Protein AF-A0A530M6U6-F1 (afdb_monomer_lite)

Secondary structure (DSSP, 8-state):
------------------------PPPPP-------SHHHHHHHHHHHHTEETTEEEE-SSSSEEEEEGGGHHHHHHHHHHHHHHHHHTTPEEP-STT--EEETTEEE-EEEEEEEEEEE----HHHHHHHHHH-PPPPSEEEEEEEEEEEEESS-GGGTS--EEE--SS--GGGGHHHHHHHHHHHHHHHHHHHHHHHHHHHHHHHHHHHHHHHHHHHHHHHHHHHHHHHHHHHHHHHHHHHHHHHHHHHH--TT-TTHHHHHHHHHHHHHHHHHH-GGGG----PPPHHHHHHHGGGS---

Radius of gyration: 41.82 Å; chains: 1; bounding box: 83×62×124 Å

pLDDT: mean 85.53, std 18.24, range [26.91, 97.88]

Structure (mmCIF, N/CA/C/O backbone):
data_AF-A0A530M6U6-F1
#
_entry.id   AF-A0A530M6U6-F1
#
loop_
_atom_site.group_PDB
_atom_site.id
_atom_site.type_symbol
_atom_site.label_atom_id
_atom_site.label_alt_id
_atom_site.label_comp_id
_atom_site.label_asym_id
_atom_site.label_entity_id
_atom_site.label_seq_id
_atom_site.pdbx_PDB_ins_code
_atom_site.Cartn_x
_atom_site.Cartn_y
_atom_site.Cartn_z
_atom_site.occupancy
_atom_site.B_iso_or_equiv
_atom_site.auth_seq_id
_atom_site.auth_comp_id
_atom_site.auth_asym_id
_atom_site.auth_atom_id
_atom_site.pdbx_PDB_model_num
ATOM 1 N N . MET A 1 1 ? -1.272 -45.130 9.934 1.00 38.06 1 MET A N 1
ATOM 2 C CA . MET A 1 1 ? -1.780 -44.962 8.555 1.00 38.06 1 MET A CA 1
ATOM 3 C C . MET A 1 1 ? -2.353 -43.563 8.453 1.00 38.06 1 MET A C 1
ATOM 5 O O . MET A 1 1 ? -3.407 -43.314 9.016 1.00 38.06 1 MET A O 1
ATOM 9 N N . GLN A 1 2 ? -1.616 -42.642 7.841 1.00 28.70 2 GLN A N 1
ATOM 10 C CA . GLN A 1 2 ? -2.026 -41.250 7.677 1.00 28.70 2 GLN A CA 1
ATOM 11 C C . GLN A 1 2 ? -1.594 -40.845 6.265 1.00 28.70 2 GLN A C 1
ATOM 13 O O . GLN A 1 2 ? -0.413 -40.914 5.939 1.00 28.70 2 GLN A O 1
ATOM 18 N N . ILE A 1 3 ? -2.574 -40.549 5.415 1.00 33.81 3 ILE A N 1
ATOM 19 C CA . ILE A 1 3 ? -2.420 -40.070 4.035 1.00 33.81 3 ILE A CA 1
ATOM 20 C C . ILE A 1 3 ? -2.869 -38.605 4.086 1.00 33.81 3 ILE A C 1
ATOM 22 O O . ILE A 1 3 ? -3.947 -38.347 4.612 1.00 33.81 3 ILE A O 1
ATOM 26 N N . GLY A 1 4 ? -1.965 -37.655 3.810 1.00 27.61 4 GLY A N 1
ATOM 27 C CA . GLY A 1 4 ? -1.996 -36.776 2.624 1.00 27.61 4 GLY A CA 1
ATOM 28 C C . GLY A 1 4 ? -3.042 -35.657 2.768 1.00 27.61 4 GLY A C 1
ATOM 29 O O . GLY A 1 4 ? -4.192 -35.937 3.047 1.00 27.61 4 GLY A O 1
ATOM 30 N N . SER A 1 5 ? -2.766 -34.365 2.622 1.00 31.41 5 SER A N 1
ATOM 31 C CA . SER A 1 5 ? -1.840 -33.696 1.710 1.00 31.41 5 SER A CA 1
ATOM 32 C C . SER A 1 5 ? -1.650 -32.242 2.163 1.00 31.41 5 SER A C 1
ATOM 34 O O . SER A 1 5 ? -2.622 -31.494 2.270 1.00 31.41 5 SER A O 1
ATOM 36 N N . HIS A 1 6 ? -0.404 -31.840 2.403 1.00 28.58 6 HIS A N 1
ATOM 37 C CA . HIS A 1 6 ? -0.002 -30.444 2.566 1.00 28.58 6 HIS A CA 1
ATOM 38 C C . HIS A 1 6 ? 0.441 -29.946 1.181 1.00 28.58 6 HIS A C 1
ATOM 40 O O . HIS A 1 6 ? 1.330 -30.545 0.579 1.00 28.58 6 HIS A O 1
ATOM 46 N N . MET A 1 7 ? -0.229 -28.927 0.634 1.00 29.64 7 MET A N 1
ATOM 47 C CA . MET A 1 7 ? 0.184 -28.262 -0.606 1.00 29.64 7 MET A CA 1
ATOM 48 C C . MET A 1 7 ? 1.191 -27.163 -0.251 1.00 29.64 7 MET A C 1
ATOM 50 O O . MET A 1 7 ? 0.815 -26.151 0.336 1.00 29.64 7 MET A O 1
ATOM 54 N N . GLU A 1 8 ? 2.458 -27.374 -0.601 1.00 32.03 8 GLU A N 1
ATOM 55 C CA . GLU A 1 8 ? 3.492 -26.336 -0.603 1.00 32.03 8 GLU A CA 1
ATOM 56 C C . GLU A 1 8 ? 3.489 -25.560 -1.937 1.00 32.03 8 GLU A C 1
ATOM 58 O O . GLU A 1 8 ? 3.132 -26.119 -2.979 1.00 32.03 8 GLU A O 1
ATOM 63 N N . PRO A 1 9 ? 3.865 -24.266 -1.933 1.00 29.98 9 PRO A N 1
ATOM 64 C CA . PRO A 1 9 ? 3.832 -23.416 -3.118 1.00 29.98 9 PRO A CA 1
ATOM 65 C C . PRO A 1 9 ? 4.972 -23.739 -4.096 1.00 29.98 9 PRO A C 1
ATOM 67 O O . PRO A 1 9 ? 6.134 -23.872 -3.715 1.00 29.98 9 PRO A O 1
ATOM 70 N N . VAL A 1 10 ? 4.633 -23.799 -5.386 1.00 30.97 10 VAL A N 1
ATOM 71 C CA . VAL A 1 10 ? 5.570 -24.013 -6.497 1.00 30.97 10 VAL A CA 1
ATOM 72 C C . VAL A 1 10 ? 6.517 -22.814 -6.618 1.00 30.97 10 VAL A C 1
ATOM 74 O O . VAL A 1 10 ? 6.167 -21.762 -7.153 1.00 30.97 10 VAL A O 1
ATOM 77 N N . SER A 1 11 ? 7.733 -22.987 -6.107 1.00 28.42 11 SER A N 1
ATOM 78 C CA . SER A 1 11 ? 8.873 -22.103 -6.332 1.00 28.42 11 SER A CA 1
ATOM 79 C C . SER A 1 11 ? 9.500 -22.455 -7.684 1.00 28.42 11 SER A C 1
ATOM 81 O O . SER A 1 11 ? 10.224 -23.441 -7.802 1.00 28.42 11 SER A O 1
ATOM 83 N N . ASN A 1 12 ? 9.201 -21.676 -8.726 1.00 30.81 12 ASN A N 1
ATOM 84 C CA . ASN A 1 12 ? 9.845 -21.815 -10.035 1.00 30.81 12 ASN A CA 1
ATOM 85 C C . ASN A 1 12 ? 11.257 -21.200 -9.981 1.00 30.81 12 ASN A C 1
ATOM 87 O O . ASN A 1 12 ? 11.491 -20.077 -10.428 1.00 30.81 12 ASN A O 1
ATOM 91 N N . GLN A 1 13 ? 12.198 -21.939 -9.393 1.00 33.81 13 GLN A N 1
ATOM 92 C CA . GLN A 1 13 ? 13.633 -21.754 -9.598 1.00 33.81 13 GLN A CA 1
ATOM 93 C C . GLN A 1 13 ? 14.111 -22.783 -10.625 1.00 33.81 13 GLN A C 1
ATOM 95 O O . GLN A 1 13 ? 14.633 -23.834 -10.267 1.00 33.81 13 GLN A O 1
ATOM 100 N N . GLU A 1 14 ? 13.955 -22.485 -11.914 1.00 31.36 14 GLU A N 1
ATOM 101 C CA . GLU A 1 14 ? 14.766 -23.166 -12.923 1.00 31.36 14 GLU A CA 1
ATOM 102 C C . GLU A 1 14 ? 16.098 -22.428 -13.043 1.00 31.36 14 GLU A C 1
ATOM 104 O O . GLU A 1 14 ? 16.212 -21.349 -13.628 1.00 31.36 14 GLU A O 1
ATOM 109 N N . GLY A 1 15 ? 17.105 -23.017 -12.396 1.00 26.91 15 GLY A N 1
ATOM 110 C CA . GLY A 1 15 ? 18.501 -22.657 -12.555 1.00 26.91 15 GLY A CA 1
ATOM 111 C C . GLY A 1 15 ? 18.940 -22.828 -14.006 1.00 26.91 15 GLY A C 1
ATOM 112 O O . GLY A 1 15 ? 18.644 -23.824 -14.662 1.00 26.91 15 GLY A O 1
ATOM 113 N N . ILE A 1 16 ? 19.670 -21.834 -14.498 1.00 32.25 16 ILE A N 1
ATOM 114 C CA . ILE A 1 16 ? 20.339 -21.865 -15.797 1.00 32.25 16 ILE A CA 1
ATOM 115 C C . ILE A 1 16 ? 21.341 -23.034 -15.782 1.00 32.25 16 ILE A C 1
ATOM 117 O O . ILE A 1 16 ? 22.237 -23.029 -14.934 1.00 32.25 16 ILE A O 1
ATOM 121 N N . PRO A 1 17 ? 21.259 -24.022 -16.693 1.00 28.17 17 PRO A N 1
ATOM 122 C CA . PRO A 1 17 ? 22.277 -25.052 -16.773 1.00 28.17 17 PRO A CA 1
ATOM 123 C C . PRO A 1 17 ? 23.523 -24.481 -17.455 1.00 28.17 17 PRO A C 1
ATOM 125 O O . PRO A 1 17 ? 23.527 -24.153 -18.644 1.00 28.17 17 PRO A O 1
ATOM 128 N N . THR A 1 18 ? 24.606 -24.396 -16.689 1.00 34.94 18 THR A N 1
ATOM 129 C CA . THR A 1 18 ? 25.971 -24.195 -17.175 1.00 34.94 18 THR A CA 1
ATOM 130 C C . THR A 1 18 ? 26.375 -25.426 -17.991 1.00 34.94 18 THR A C 1
ATOM 132 O O . THR A 1 18 ? 26.878 -26.409 -17.455 1.00 34.94 18 THR A O 1
ATOM 135 N N . SER A 1 19 ? 26.134 -25.406 -19.301 1.00 28.98 19 SER A N 1
ATOM 136 C CA . SER A 1 19 ? 26.740 -26.370 -20.221 1.00 28.98 19 SER A CA 1
ATOM 137 C C . SER A 1 19 ? 27.361 -25.639 -21.404 1.00 28.98 19 SER A C 1
ATOM 139 O O . SER A 1 19 ? 26.740 -24.824 -22.087 1.00 28.98 19 SER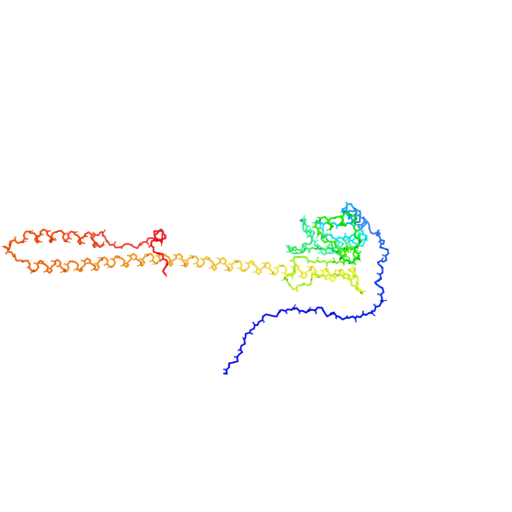 A O 1
ATOM 141 N N . ALA A 1 20 ? 28.654 -25.893 -21.572 1.00 39.28 20 ALA A N 1
ATOM 142 C CA . ALA A 1 20 ? 29.486 -25.351 -22.620 1.00 39.28 20 ALA A CA 1
ATOM 143 C C . ALA A 1 20 ? 29.002 -25.840 -23.991 1.00 39.28 20 ALA A C 1
ATOM 145 O O . ALA A 1 20 ? 29.065 -27.030 -24.290 1.00 39.28 20 ALA A O 1
ATOM 146 N N . VAL A 1 21 ? 28.596 -24.906 -24.851 1.00 31.12 21 VAL A N 1
ATOM 147 C CA . VAL A 1 21 ? 28.557 -25.119 -26.301 1.00 31.12 21 VAL A CA 1
ATOM 148 C C . VAL A 1 21 ? 29.403 -24.031 -26.942 1.00 31.12 21 VAL A C 1
ATOM 150 O O . VAL A 1 21 ? 29.019 -22.869 -27.064 1.00 31.12 21 VAL A O 1
ATOM 153 N N . ASN A 1 22 ? 30.609 -24.452 -27.301 1.00 37.50 22 ASN A N 1
ATOM 154 C CA . ASN A 1 22 ? 31.593 -23.710 -28.060 1.00 37.50 22 ASN A CA 1
ATOM 155 C C . ASN A 1 22 ? 31.148 -23.682 -29.535 1.00 37.50 22 ASN A C 1
ATOM 157 O O . ASN A 1 22 ? 31.582 -24.505 -30.335 1.00 37.50 22 ASN A O 1
ATOM 161 N N . SER A 1 23 ? 30.237 -22.773 -29.892 1.00 32.47 23 SER A N 1
ATOM 162 C CA . SER A 1 23 ? 29.915 -22.444 -31.288 1.00 32.47 23 SER A CA 1
ATOM 163 C C . SER A 1 23 ? 30.313 -20.994 -31.546 1.00 32.47 23 SER A C 1
ATOM 165 O O . SER A 1 23 ? 29.656 -20.053 -31.100 1.00 32.47 23 SER A O 1
ATOM 167 N N . LYS A 1 24 ? 31.443 -20.847 -32.234 1.00 39.28 24 LYS A N 1
ATOM 168 C CA . LYS A 1 24 ? 32.160 -19.607 -32.537 1.00 39.28 24 LYS A CA 1
ATOM 169 C C . LYS A 1 24 ? 31.534 -18.883 -33.740 1.00 39.28 24 LYS A C 1
ATOM 171 O O . LYS A 1 24 ? 32.238 -18.557 -34.689 1.00 39.28 24 LYS A O 1
ATOM 176 N N . GLU A 1 25 ? 30.220 -18.670 -33.730 1.00 36.44 25 GLU A N 1
ATOM 177 C CA . GLU A 1 25 ? 29.587 -17.747 -34.679 1.00 36.44 25 GLU A CA 1
ATOM 178 C C . GLU A 1 25 ? 29.597 -16.338 -34.072 1.00 36.44 25 GLU A C 1
ATOM 180 O O . GLU A 1 25 ? 29.083 -16.150 -32.963 1.00 36.44 25 GLU A O 1
ATOM 185 N N . PRO A 1 26 ? 30.223 -15.351 -34.737 1.00 36.41 26 PRO A N 1
ATOM 186 C CA . PRO A 1 26 ? 30.267 -13.990 -34.232 1.00 36.41 26 PRO A CA 1
ATOM 187 C C . PRO A 1 26 ? 28.851 -13.416 -34.167 1.00 36.41 26 PRO A C 1
ATOM 189 O O . PRO A 1 26 ? 28.055 -13.569 -35.092 1.00 36.41 26 PRO A O 1
ATOM 192 N N . ILE A 1 27 ? 28.554 -12.721 -33.067 1.00 47.12 27 ILE A N 1
ATOM 193 C CA . ILE A 1 27 ? 27.400 -11.824 -32.982 1.00 47.12 27 ILE A CA 1
ATOM 194 C C . ILE A 1 27 ? 27.513 -10.880 -34.188 1.00 47.12 27 ILE A C 1
ATOM 196 O O . ILE A 1 27 ? 28.564 -10.247 -34.326 1.00 47.12 27 ILE A O 1
ATOM 200 N N . PRO A 1 28 ? 26.505 -10.778 -35.074 1.00 45.59 28 PRO A N 1
ATOM 201 C CA . PRO A 1 28 ? 26.589 -9.842 -36.179 1.00 45.59 28 PRO A CA 1
ATOM 202 C C . PRO A 1 28 ? 26.725 -8.443 -35.584 1.00 45.59 28 PRO A C 1
ATOM 204 O O . PRO A 1 28 ? 25.838 -7.990 -34.849 1.00 45.59 28 PRO A O 1
ATOM 207 N N . ALA A 1 29 ? 27.870 -7.807 -35.857 1.00 46.53 29 ALA A N 1
ATOM 208 C CA . ALA A 1 29 ? 28.122 -6.421 -35.507 1.00 46.53 29 ALA A CA 1
ATOM 209 C C . ALA A 1 29 ? 26.929 -5.594 -35.989 1.00 46.53 29 ALA A C 1
ATOM 211 O O . ALA A 1 29 ? 26.458 -5.796 -37.112 1.00 46.53 29 ALA A O 1
ATOM 212 N N . ALA A 1 30 ? 26.401 -4.722 -35.128 1.00 53.56 30 ALA A N 1
ATOM 213 C CA . ALA A 1 30 ? 25.327 -3.825 -35.523 1.00 53.56 30 ALA A CA 1
ATOM 214 C C . ALA A 1 30 ? 25.802 -3.052 -36.761 1.00 53.56 30 ALA A C 1
ATOM 216 O O . ALA A 1 30 ? 26.788 -2.317 -36.694 1.00 53.56 30 ALA A O 1
ATOM 217 N N . ALA A 1 31 ? 25.154 -3.289 -37.904 1.00 53.25 31 ALA A N 1
ATOM 218 C CA . ALA A 1 31 ? 25.432 -2.545 -39.121 1.00 53.25 31 ALA A CA 1
ATOM 219 C C . ALA A 1 31 ? 25.286 -1.042 -38.822 1.00 53.25 31 ALA A C 1
ATOM 221 O O . ALA A 1 31 ? 24.468 -0.683 -37.969 1.00 53.25 31 ALA A O 1
ATOM 222 N N . PRO A 1 32 ? 26.059 -0.158 -39.477 1.00 57.34 32 PRO A N 1
ATOM 223 C CA . PRO A 1 32 ? 25.908 1.278 -39.284 1.00 57.34 32 PRO A CA 1
ATOM 224 C C . PRO A 1 32 ? 24.444 1.676 -39.513 1.00 57.34 32 PRO A C 1
ATOM 226 O O . PRO A 1 32 ? 23.902 1.513 -40.603 1.00 57.34 32 PRO A O 1
ATOM 229 N N . VAL A 1 33 ? 23.793 2.143 -38.445 1.00 70.44 33 VAL A N 1
ATOM 230 C CA . VAL A 1 33 ? 22.380 2.525 -38.466 1.00 70.44 33 VAL A CA 1
ATOM 231 C C . VAL A 1 33 ? 22.287 3.965 -38.953 1.00 70.44 33 VAL A C 1
ATOM 233 O O . VAL A 1 33 ? 22.594 4.902 -38.210 1.00 70.44 33 VAL A O 1
ATOM 236 N N . GLU A 1 34 ? 21.868 4.149 -40.203 1.00 72.69 34 GLU A N 1
ATOM 237 C CA . GLU A 1 34 ? 21.517 5.471 -40.715 1.00 72.69 34 GLU A CA 1
ATOM 238 C C . GLU A 1 34 ? 20.190 5.944 -40.100 1.00 72.69 34 GLU A C 1
ATOM 240 O O . GLU A 1 34 ? 19.218 5.194 -39.982 1.00 72.69 34 GLU A O 1
ATOM 245 N N . VAL A 1 35 ? 20.158 7.205 -39.670 1.00 74.81 35 VAL A N 1
ATOM 246 C CA . VAL A 1 35 ? 18.968 7.861 -39.113 1.00 74.81 35 VAL A CA 1
ATOM 247 C C . VAL A 1 35 ? 18.468 8.848 -40.160 1.00 74.81 35 VAL A C 1
ATOM 249 O O . VAL A 1 35 ? 19.035 9.929 -40.311 1.00 74.81 35 VAL A O 1
ATOM 252 N N . THR A 1 36 ? 17.446 8.454 -40.915 1.00 76.94 36 THR A N 1
ATOM 253 C CA . THR A 1 36 ? 16.925 9.220 -42.062 1.00 76.94 36 THR A CA 1
ATOM 254 C C . THR A 1 36 ? 15.585 9.901 -41.779 1.00 76.94 36 THR A C 1
ATOM 256 O O . THR A 1 36 ? 15.289 10.933 -42.378 1.00 76.94 36 THR A O 1
ATOM 259 N N . ASP A 1 37 ? 14.793 9.379 -40.839 1.00 86.31 37 ASP A N 1
ATOM 260 C CA . ASP A 1 37 ? 13.507 9.958 -40.433 1.00 86.31 37 ASP A CA 1
ATOM 261 C C . ASP A 1 37 ? 13.698 11.297 -39.676 1.00 86.31 37 ASP A C 1
ATOM 263 O O . ASP A 1 37 ? 14.425 11.332 -38.677 1.00 86.31 37 ASP A O 1
ATOM 267 N N . PRO A 1 38 ? 13.040 12.405 -40.087 1.00 87.56 38 PRO A N 1
ATOM 268 C CA . PRO A 1 38 ? 13.098 13.695 -39.391 1.00 87.56 38 PRO A CA 1
ATOM 269 C C . PRO A 1 38 ? 12.795 13.634 -37.884 1.00 87.56 38 PRO A C 1
ATOM 271 O O . PRO A 1 38 ? 13.423 14.357 -37.094 1.00 87.56 38 PRO A O 1
ATOM 274 N N . LEU A 1 39 ? 11.860 12.772 -37.464 1.00 87.38 39 LEU A N 1
ATOM 275 C CA . LEU A 1 39 ? 11.539 12.590 -36.047 1.00 87.38 39 LEU A CA 1
ATOM 276 C C . LEU A 1 39 ? 12.691 11.886 -35.321 1.00 87.38 39 LEU A C 1
ATOM 278 O O . LEU A 1 39 ? 13.142 12.365 -34.275 1.00 87.38 39 LEU A O 1
ATOM 282 N N . ALA A 1 40 ? 13.215 10.804 -35.897 1.00 88.88 40 ALA A N 1
ATOM 283 C CA . ALA A 1 40 ? 14.382 10.104 -35.373 1.00 88.88 40 ALA A CA 1
ATOM 284 C C . ALA A 1 40 ? 15.630 11.006 -35.300 1.00 88.88 40 ALA A C 1
ATOM 286 O O . ALA A 1 40 ? 16.332 10.983 -34.292 1.00 88.88 40 ALA A O 1
ATOM 287 N N . ILE A 1 41 ? 15.872 11.882 -36.284 1.00 90.50 41 ILE A N 1
ATOM 288 C CA . ILE A 1 41 ? 16.973 12.868 -36.255 1.00 90.50 41 ILE A CA 1
ATOM 289 C C . ILE A 1 41 ? 16.832 13.812 -35.054 1.00 90.50 41 ILE A C 1
ATOM 291 O O . ILE A 1 41 ? 17.818 14.123 -34.378 1.00 90.50 41 ILE A O 1
ATOM 295 N N . THR A 1 42 ? 15.613 14.275 -34.778 1.00 91.19 42 THR A N 1
ATOM 296 C CA . THR A 1 42 ? 15.335 15.164 -33.641 1.00 91.19 42 THR A CA 1
ATOM 297 C C . THR A 1 42 ? 15.587 14.445 -32.318 1.00 91.19 42 THR A C 1
ATOM 299 O O . THR A 1 42 ? 16.344 14.940 -31.485 1.00 91.19 42 THR A O 1
ATOM 302 N N . ILE A 1 43 ? 15.059 13.225 -32.170 1.00 90.69 43 ILE A N 1
ATOM 303 C CA . ILE A 1 43 ? 15.282 12.385 -30.985 1.00 90.69 43 ILE A CA 1
ATOM 304 C C . ILE A 1 43 ? 16.773 12.099 -30.792 1.00 90.69 43 ILE A C 1
ATOM 306 O O . ILE A 1 43 ? 17.284 12.200 -29.681 1.00 90.69 43 ILE A O 1
ATOM 310 N N . GLN A 1 44 ? 17.501 11.795 -31.867 1.00 92.75 44 GLN A N 1
ATOM 311 C CA . GLN A 1 44 ? 18.938 11.541 -31.814 1.00 92.75 44 GLN A CA 1
ATOM 312 C C . GLN A 1 44 ? 19.712 12.763 -31.298 1.00 92.75 44 GLN A C 1
ATOM 314 O O . GLN A 1 44 ? 20.642 12.613 -30.504 1.00 92.75 44 GLN A O 1
ATOM 319 N N . LYS A 1 45 ? 19.346 13.976 -31.736 1.00 91.94 45 LYS A N 1
ATOM 320 C CA . LYS A 1 45 ? 19.942 15.226 -31.233 1.00 91.94 45 LYS A CA 1
ATOM 321 C C . LYS A 1 45 ? 19.663 15.418 -29.745 1.00 91.94 45 LYS A C 1
ATOM 323 O O . LYS A 1 45 ? 20.585 15.779 -29.016 1.00 91.94 45 LYS A O 1
ATOM 328 N N . ASP A 1 46 ? 18.442 15.150 -29.299 1.00 90.56 46 ASP A N 1
ATOM 329 C CA . ASP A 1 46 ? 18.069 15.283 -27.889 1.00 90.56 46 ASP A CA 1
ATOM 330 C C . ASP A 1 46 ? 18.795 14.254 -27.012 1.00 90.56 46 ASP A C 1
ATOM 332 O O . ASP A 1 46 ? 19.408 14.634 -26.017 1.00 90.56 46 ASP A O 1
ATOM 336 N N . LEU A 1 47 ? 18.868 12.987 -27.436 1.00 92.00 47 LEU A N 1
ATOM 337 C CA . LEU A 1 47 ? 19.650 11.951 -26.747 1.00 92.00 47 LEU A CA 1
ATOM 338 C C . LEU A 1 47 ? 21.133 12.333 -26.629 1.00 92.00 47 LEU A C 1
ATOM 340 O O . LEU A 1 47 ? 21.725 12.175 -25.565 1.00 92.00 47 LEU A O 1
ATOM 344 N N . ARG A 1 48 ? 21.734 12.890 -27.692 1.00 92.69 48 ARG A N 1
ATOM 345 C CA . ARG A 1 48 ? 23.128 13.371 -27.657 1.00 92.69 48 ARG A CA 1
ATOM 346 C C . ARG A 1 48 ? 23.335 14.520 -26.673 1.00 92.69 48 ARG A C 1
ATOM 348 O O . ARG A 1 48 ? 24.392 14.587 -26.056 1.00 92.69 48 ARG A O 1
ATOM 355 N N . ARG A 1 49 ? 22.359 15.423 -26.526 1.00 91.06 49 ARG A N 1
ATOM 356 C CA . ARG A 1 49 ? 22.422 16.526 -25.548 1.00 91.06 49 ARG A CA 1
ATOM 357 C C . ARG A 1 49 ? 22.345 16.028 -24.106 1.00 91.06 49 ARG A C 1
ATOM 359 O O . ARG A 1 49 ? 22.864 16.690 -23.216 1.00 91.06 49 ARG A O 1
ATOM 366 N N . SER A 1 50 ? 21.715 14.880 -23.887 1.00 89.44 50 SER A N 1
ATOM 367 C CA . SER A 1 50 ? 21.559 14.254 -22.572 1.00 89.44 50 SER A CA 1
ATOM 368 C C . SER A 1 50 ? 22.697 13.303 -22.192 1.00 89.44 50 SER A C 1
ATOM 370 O O . SER A 1 50 ? 22.610 12.645 -21.157 1.00 89.44 50 SER A O 1
ATOM 372 N N . LEU A 1 51 ? 23.753 13.221 -23.008 1.00 91.50 51 LEU A N 1
ATOM 373 C CA . LEU A 1 51 ? 24.917 12.382 -22.748 1.00 91.50 51 LEU A CA 1
ATOM 374 C C . LEU A 1 51 ? 25.725 12.922 -21.557 1.00 91.50 51 LEU A C 1
ATOM 376 O O . LEU A 1 51 ? 26.190 14.061 -21.581 1.00 91.50 51 LEU A O 1
ATOM 380 N N . MET A 1 52 ? 25.944 12.083 -20.549 1.00 87.62 52 MET A N 1
ATOM 381 C CA . MET A 1 52 ? 26.742 12.375 -19.360 1.00 87.62 52 MET A CA 1
ATOM 382 C C . MET A 1 52 ? 27.700 11.213 -19.108 1.00 87.62 52 MET A C 1
ATOM 384 O O . MET A 1 52 ? 27.276 10.067 -19.014 1.00 87.62 52 MET A O 1
ATOM 388 N N . ALA A 1 53 ? 29.003 11.498 -19.028 1.00 85.19 53 ALA A N 1
ATOM 389 C CA . ALA A 1 53 ? 30.047 10.491 -18.792 1.00 85.19 53 ALA A CA 1
ATOM 390 C C . ALA A 1 53 ? 30.015 9.267 -19.743 1.00 85.19 53 ALA A C 1
ATOM 392 O O . ALA A 1 53 ? 30.474 8.191 -19.381 1.00 85.19 53 ALA A O 1
ATOM 393 N N . GLY A 1 54 ? 29.511 9.435 -20.973 1.00 84.12 54 GLY A N 1
ATOM 394 C CA . GLY A 1 54 ? 29.438 8.368 -21.983 1.00 84.12 54 GLY A CA 1
ATOM 395 C C . GLY A 1 54 ? 28.090 7.646 -22.075 1.00 84.12 54 GLY A C 1
ATOM 396 O O . GLY A 1 54 ? 27.877 6.923 -23.048 1.00 84.12 54 GLY A O 1
ATOM 397 N N . ASP A 1 55 ? 27.163 7.935 -21.160 1.00 89.44 55 ASP A N 1
ATOM 398 C CA . ASP A 1 55 ? 25.843 7.308 -21.083 1.00 89.44 55 ASP A CA 1
ATOM 399 C C . ASP A 1 55 ? 24.707 8.334 -21.192 1.00 89.44 55 ASP A C 1
ATOM 401 O O . ASP A 1 55 ? 24.863 9.519 -20.892 1.00 89.44 55 ASP A O 1
ATOM 405 N N . VAL A 1 56 ? 23.538 7.879 -21.636 1.00 90.81 56 VAL A N 1
ATOM 406 C CA . VAL A 1 56 ? 22.298 8.657 -21.665 1.00 90.81 56 VAL A CA 1
ATOM 407 C C . VAL A 1 56 ? 21.353 8.104 -20.610 1.00 90.81 56 VAL A C 1
ATOM 409 O O . VAL A 1 56 ? 20.967 6.940 -20.679 1.00 90.81 56 VAL A O 1
ATOM 412 N N . HIS A 1 57 ? 20.925 8.967 -19.686 1.00 90.12 57 HIS A N 1
ATOM 413 C CA . HIS A 1 57 ? 19.913 8.648 -18.679 1.00 90.12 57 HIS A CA 1
ATOM 414 C C . HIS A 1 57 ? 18.749 9.639 -18.765 1.00 90.12 57 HIS A C 1
ATOM 416 O O . HIS A 1 57 ? 18.814 10.747 -18.231 1.00 90.12 57 HIS A O 1
ATOM 422 N N . LEU A 1 58 ? 17.662 9.238 -19.425 1.00 87.38 58 LEU A N 1
ATOM 423 C CA . LEU A 1 58 ? 16.433 10.023 -19.524 1.00 87.38 58 LEU A CA 1
ATOM 424 C C . LEU A 1 58 ? 15.310 9.364 -18.741 1.00 87.38 58 LEU A C 1
ATOM 426 O O . LEU A 1 58 ? 14.994 8.197 -18.953 1.00 87.38 58 LEU A O 1
ATOM 430 N N . ARG A 1 59 ? 14.676 10.140 -17.859 1.00 78.94 59 ARG A N 1
ATOM 431 C CA . ARG A 1 59 ? 13.567 9.678 -17.015 1.00 78.94 59 ARG A CA 1
ATOM 432 C C . ARG A 1 59 ? 12.239 10.377 -17.325 1.00 78.94 59 ARG A C 1
ATOM 434 O O . ARG A 1 59 ? 11.360 10.411 -16.481 1.00 78.94 59 ARG A O 1
ATOM 441 N N . SER A 1 60 ? 12.051 10.969 -18.497 1.00 72.38 60 SER A N 1
ATOM 442 C CA . SER A 1 60 ? 10.800 11.668 -18.825 1.00 72.38 60 SER A CA 1
ATOM 443 C C . SER A 1 60 ? 10.378 11.442 -20.275 1.00 72.38 60 SER A C 1
ATOM 445 O O . SER A 1 60 ? 11.199 11.109 -21.129 1.00 72.38 60 SER A O 1
ATOM 447 N N . GLY A 1 61 ? 9.083 11.623 -20.549 1.00 80.12 61 GLY A N 1
ATOM 448 C CA . GLY A 1 61 ? 8.493 11.469 -21.880 1.00 80.12 61 GLY A CA 1
ATOM 449 C C . GLY A 1 61 ? 7.928 10.071 -22.141 1.00 80.12 61 GLY A C 1
ATOM 450 O O . GLY A 1 61 ? 7.500 9.384 -21.225 1.00 80.12 61 GLY A O 1
ATOM 451 N N . LEU A 1 62 ? 7.913 9.640 -23.406 1.00 87.06 62 LEU A N 1
ATOM 452 C CA . LEU A 1 62 ? 7.315 8.356 -23.802 1.00 87.06 62 LEU A CA 1
ATOM 453 C C . LEU A 1 62 ? 7.957 7.148 -23.110 1.00 87.06 62 LEU A C 1
ATOM 455 O O . LEU A 1 62 ? 7.270 6.182 -22.797 1.00 87.06 62 LEU A O 1
ATOM 459 N N . ILE A 1 63 ? 9.273 7.173 -22.924 1.00 91.75 63 ILE A N 1
ATOM 460 C CA . ILE A 1 63 ? 10.039 6.008 -22.498 1.00 91.75 63 ILE A CA 1
ATOM 461 C C . ILE A 1 63 ? 11.282 6.450 -21.737 1.00 91.75 63 ILE A C 1
ATOM 463 O O . ILE A 1 63 ? 11.955 7.401 -22.137 1.00 91.75 63 ILE A O 1
ATOM 467 N N . HIS A 1 64 ? 11.583 5.769 -20.635 1.00 93.06 64 HIS A N 1
ATOM 468 C CA . HIS A 1 64 ? 12.853 5.937 -19.933 1.00 93.06 64 HIS A CA 1
ATOM 469 C C . HIS A 1 64 ? 13.986 5.373 -20.772 1.00 93.06 64 HIS A C 1
ATOM 471 O O . HIS A 1 64 ? 13.846 4.288 -21.319 1.00 93.06 64 HIS A O 1
ATOM 477 N N . VAL A 1 65 ? 15.108 6.076 -20.866 1.00 93.88 65 VAL A N 1
ATOM 478 C CA . VAL A 1 65 ? 16.245 5.649 -21.688 1.00 93.88 65 VAL A CA 1
ATOM 479 C C . VAL A 1 65 ? 17.485 5.538 -20.817 1.00 93.88 65 VAL A C 1
ATOM 481 O O . VAL A 1 65 ? 17.833 6.492 -20.124 1.00 93.88 65 VAL A O 1
ATOM 484 N N . ASP A 1 66 ? 18.135 4.380 -20.859 1.00 94.62 66 ASP A N 1
ATOM 485 C CA . ASP A 1 66 ? 19.391 4.083 -20.171 1.00 94.62 66 ASP A CA 1
ATOM 486 C C . ASP A 1 66 ? 20.327 3.306 -21.105 1.00 94.62 66 ASP A C 1
ATOM 488 O O . ASP A 1 66 ? 20.301 2.076 -21.150 1.00 94.62 66 ASP A O 1
ATOM 492 N N . ILE A 1 67 ? 21.100 4.031 -21.912 1.00 95.00 67 ILE A N 1
ATOM 493 C CA . ILE A 1 67 ? 21.913 3.461 -22.998 1.00 95.00 67 ILE A CA 1
ATOM 494 C C . ILE A 1 67 ? 23.293 4.119 -23.068 1.00 95.00 67 ILE A C 1
ATOM 496 O O . ILE A 1 67 ? 23.471 5.249 -22.615 1.00 95.00 67 ILE A O 1
ATOM 500 N N . GLY A 1 68 ? 24.249 3.444 -23.697 1.00 92.81 68 GLY A N 1
ATOM 501 C CA . GLY A 1 68 ? 25.547 4.006 -24.045 1.00 92.81 68 GLY A CA 1
ATOM 502 C C . GLY A 1 68 ? 25.497 4.902 -25.284 1.00 92.81 68 GLY A C 1
ATOM 503 O O . GLY A 1 68 ? 24.572 4.844 -26.103 1.00 92.81 68 GLY A O 1
ATOM 504 N N . ARG A 1 69 ? 26.540 5.723 -25.451 1.00 92.62 69 ARG A N 1
ATOM 505 C CA . ARG A 1 69 ? 26.707 6.646 -26.589 1.00 92.62 69 ARG A CA 1
ATOM 506 C C . ARG A 1 69 ? 26.498 5.989 -27.956 1.00 92.62 69 ARG A C 1
ATOM 508 O O . ARG A 1 69 ? 25.863 6.587 -28.828 1.00 92.62 69 ARG A O 1
ATOM 515 N N . ASP A 1 70 ? 27.033 4.790 -28.148 1.00 91.31 70 ASP A N 1
ATOM 516 C CA . ASP A 1 70 ? 27.059 4.125 -29.457 1.00 91.31 70 ASP A CA 1
ATOM 517 C C . ASP A 1 70 ? 25.681 3.593 -29.874 1.00 91.31 70 ASP A C 1
ATOM 519 O O . ASP A 1 70 ? 25.381 3.482 -31.063 1.00 91.31 70 ASP A O 1
ATOM 523 N N . SER A 1 71 ? 24.790 3.380 -28.905 1.00 93.31 71 SER A N 1
ATOM 524 C CA . SER A 1 71 ? 23.411 2.946 -29.136 1.00 93.31 71 SER A CA 1
ATOM 525 C C . SER A 1 71 ? 22.454 4.081 -29.507 1.00 93.31 71 SER A C 1
ATOM 527 O O . SER A 1 71 ? 21.323 3.815 -29.917 1.00 93.31 71 SER A O 1
ATOM 529 N N . ILE A 1 72 ? 22.875 5.349 -29.404 1.00 93.88 72 ILE A N 1
ATOM 530 C CA . ILE A 1 72 ? 22.015 6.521 -29.648 1.00 93.88 72 ILE A CA 1
ATOM 531 C C . ILE A 1 72 ? 21.308 6.495 -31.018 1.00 93.88 72 ILE A C 1
ATOM 533 O O . ILE A 1 72 ? 20.104 6.756 -31.048 1.00 93.88 72 ILE A O 1
ATOM 537 N N . PRO A 1 73 ? 21.975 6.207 -32.159 1.00 93.38 73 PRO A N 1
ATOM 538 C CA . PRO A 1 73 ? 21.305 6.188 -33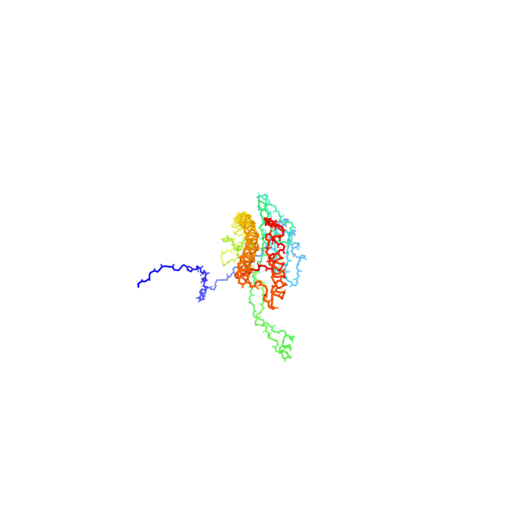.463 1.00 93.38 73 PRO A CA 1
ATOM 539 C C . PRO A 1 73 ? 20.177 5.152 -33.528 1.00 93.38 73 PRO A C 1
ATOM 541 O O . PRO A 1 73 ? 19.072 5.450 -33.978 1.00 93.38 73 PRO A O 1
ATOM 544 N N . ARG A 1 74 ? 20.440 3.952 -33.007 1.00 93.12 74 ARG A N 1
ATOM 545 C CA . ARG A 1 74 ? 19.493 2.838 -33.001 1.00 93.12 74 ARG A CA 1
ATOM 546 C C . ARG A 1 74 ? 18.321 3.090 -32.057 1.00 93.12 74 ARG A C 1
ATOM 548 O O . ARG A 1 74 ? 17.166 2.928 -32.443 1.00 93.12 74 ARG A O 1
ATOM 555 N N . ALA A 1 75 ? 18.609 3.585 -30.855 1.00 93.38 75 ALA A N 1
ATOM 556 C CA . ALA A 1 75 ? 17.592 4.005 -29.900 1.00 93.38 75 ALA A CA 1
ATOM 557 C C . ALA A 1 75 ? 16.686 5.105 -30.471 1.00 93.38 75 ALA A C 1
ATOM 559 O O . ALA A 1 75 ? 15.475 5.053 -30.281 1.00 93.38 75 ALA A O 1
ATOM 560 N N . ALA A 1 76 ? 17.238 6.071 -31.212 1.00 93.62 76 ALA A N 1
ATOM 561 C CA . ALA A 1 76 ? 16.443 7.128 -31.830 1.00 93.62 76 ALA A CA 1
ATOM 562 C C . ALA A 1 76 ? 15.421 6.585 -32.845 1.00 93.62 76 ALA A C 1
ATOM 564 O O . ALA A 1 76 ? 14.251 6.968 -32.781 1.00 93.62 76 ALA A O 1
ATOM 565 N N . ASN A 1 77 ? 15.830 5.653 -33.715 1.00 92.31 77 ASN A N 1
ATOM 566 C CA . ASN A 1 77 ? 14.930 4.991 -34.668 1.00 92.31 77 ASN A CA 1
ATOM 567 C C . ASN A 1 77 ? 13.847 4.157 -33.960 1.00 92.31 77 ASN A C 1
ATOM 569 O O . ASN A 1 77 ? 12.673 4.213 -34.335 1.00 92.31 77 ASN A O 1
ATOM 573 N N . LEU A 1 78 ? 14.217 3.430 -32.899 1.00 92.88 78 LEU A N 1
ATOM 574 C CA . LEU A 1 78 ? 13.270 2.661 -32.085 1.00 92.88 78 LEU A CA 1
ATOM 575 C C . LEU A 1 78 ? 12.229 3.564 -31.416 1.00 92.88 78 LEU A C 1
ATOM 577 O O . LEU A 1 78 ? 11.033 3.297 -31.495 1.00 92.88 78 LEU A O 1
ATOM 581 N N . ILE A 1 79 ? 12.663 4.658 -30.786 1.00 93.06 79 ILE A N 1
ATOM 582 C CA . ILE A 1 79 ? 11.763 5.600 -30.109 1.00 93.06 79 ILE A CA 1
ATOM 583 C C . ILE A 1 79 ? 10.855 6.308 -31.123 1.00 93.06 79 ILE A C 1
ATOM 585 O O . ILE A 1 79 ? 9.681 6.518 -30.825 1.00 93.06 79 ILE A O 1
ATOM 589 N N . ALA A 1 80 ? 11.359 6.661 -32.310 1.00 92.38 80 ALA A N 1
ATOM 590 C CA . ALA A 1 80 ? 10.541 7.238 -33.379 1.00 92.38 80 ALA A CA 1
ATOM 591 C C . ALA A 1 80 ? 9.446 6.262 -33.839 1.00 92.38 80 ALA A C 1
ATOM 593 O O . ALA A 1 80 ? 8.272 6.630 -33.880 1.00 92.38 80 ALA A O 1
ATOM 594 N N . SER A 1 81 ? 9.816 4.999 -34.069 1.00 91.69 81 SER A N 1
ATOM 595 C CA . SER A 1 81 ? 8.880 3.930 -34.445 1.00 91.69 81 SER A CA 1
ATOM 596 C C . SER A 1 81 ? 7.825 3.693 -33.362 1.00 91.69 81 SER A C 1
ATOM 598 O O . SER A 1 81 ? 6.637 3.583 -33.658 1.00 91.69 81 SER A O 1
ATOM 600 N N . LEU A 1 82 ? 8.233 3.690 -32.087 1.00 92.12 82 LEU A N 1
ATOM 601 C CA . LEU A 1 82 ? 7.310 3.587 -30.957 1.00 92.12 82 LEU A CA 1
ATOM 602 C C . LEU A 1 82 ? 6.365 4.789 -30.880 1.00 92.12 82 LEU A C 1
ATOM 604 O O . LEU A 1 82 ? 5.170 4.595 -30.694 1.00 92.12 82 LEU A O 1
ATOM 608 N N . LYS A 1 83 ? 6.858 6.021 -31.059 1.00 91.25 83 LYS A N 1
ATOM 609 C CA . LYS A 1 83 ? 6.006 7.223 -31.076 1.00 91.25 83 LYS A CA 1
ATOM 610 C C . LYS A 1 83 ? 4.940 7.150 -32.167 1.00 91.25 83 LYS A C 1
ATOM 612 O O . LYS A 1 83 ? 3.787 7.466 -31.886 1.00 91.25 83 LYS A O 1
ATOM 617 N N . ALA A 1 84 ? 5.312 6.721 -33.373 1.00 90.88 84 ALA A N 1
ATOM 618 C CA . ALA A 1 84 ? 4.366 6.540 -34.472 1.00 90.88 84 ALA A CA 1
ATOM 619 C C . ALA A 1 84 ? 3.308 5.479 -34.125 1.00 90.88 84 ALA A C 1
ATOM 621 O O . ALA A 1 84 ? 2.113 5.756 -34.178 1.00 90.88 84 ALA A O 1
ATOM 622 N N . ALA A 1 85 ? 3.741 4.309 -33.650 1.00 91.56 85 ALA A N 1
ATOM 623 C CA . ALA A 1 85 ? 2.845 3.213 -33.289 1.00 91.56 85 ALA A CA 1
ATOM 624 C C . ALA A 1 85 ? 1.886 3.548 -32.129 1.00 91.56 85 ALA A C 1
ATOM 626 O O . ALA A 1 85 ? 0.750 3.070 -32.103 1.00 91.56 85 ALA A O 1
ATOM 627 N N . VAL A 1 86 ? 2.336 4.357 -31.166 1.00 90.81 86 VAL A N 1
ATOM 628 C CA . VAL A 1 86 ? 1.527 4.875 -30.049 1.00 90.81 86 VAL A CA 1
ATOM 629 C C . VAL A 1 86 ? 0.480 5.867 -30.560 1.00 90.81 86 VAL A C 1
ATOM 631 O O . VAL A 1 86 ? -0.682 5.782 -30.163 1.00 90.81 86 VAL A O 1
ATOM 634 N N . ALA A 1 87 ? 0.866 6.764 -31.474 1.00 89.12 87 ALA A N 1
ATOM 635 C CA . ALA A 1 87 ? -0.048 7.731 -32.079 1.00 89.12 87 ALA A CA 1
ATOM 636 C C . ALA A 1 87 ? -1.144 7.047 -32.916 1.00 89.12 87 ALA A C 1
ATOM 638 O O . ALA A 1 87 ? -2.311 7.410 -32.795 1.00 89.12 87 ALA A O 1
ATOM 639 N N . GLU A 1 88 ? -0.796 6.017 -33.695 1.00 92.19 88 GLU A N 1
ATOM 640 C CA . GLU A 1 88 ? -1.752 5.217 -34.481 1.00 92.19 88 GLU A CA 1
ATOM 641 C C . GLU A 1 88 ? -2.803 4.503 -33.620 1.00 92.19 88 GLU A C 1
ATOM 643 O O . GLU A 1 88 ? -3.921 4.265 -34.071 1.00 92.19 88 GLU A O 1
ATOM 648 N N . ARG A 1 89 ? -2.458 4.167 -32.372 1.00 91.06 89 ARG A N 1
ATOM 649 C CA . ARG A 1 89 ? -3.350 3.492 -31.415 1.00 91.06 89 ARG A CA 1
ATOM 650 C C . ARG A 1 89 ? -4.120 4.460 -30.518 1.00 91.06 89 ARG A C 1
ATOM 652 O O . ARG A 1 89 ? -4.831 4.014 -29.622 1.00 91.06 89 ARG A O 1
ATOM 659 N N . PHE A 1 90 ? -3.980 5.770 -30.743 1.00 88.00 90 PHE A N 1
ATOM 660 C CA . PHE A 1 90 ? -4.585 6.831 -29.930 1.00 88.00 90 PHE A CA 1
ATOM 661 C C . PHE A 1 90 ? -4.240 6.740 -28.433 1.00 88.00 90 PHE A C 1
ATOM 663 O O . PHE A 1 90 ? -4.997 7.201 -27.577 1.00 88.00 90 PHE A O 1
ATOM 670 N N . TRP A 1 91 ? -3.088 6.159 -28.099 1.00 91.69 91 TRP A N 1
ATOM 671 C CA . TRP A 1 91 ? -2.602 6.122 -26.724 1.00 91.69 91 TRP A CA 1
ATOM 672 C C . TRP A 1 91 ? -1.987 7.465 -26.349 1.00 91.69 91 TRP A C 1
ATOM 674 O O . TRP A 1 91 ? -1.278 8.094 -27.138 1.00 91.69 91 TRP A O 1
ATOM 684 N N . SER A 1 92 ? -2.229 7.901 -25.116 1.00 86.75 92 SER A N 1
ATOM 685 C CA . SER A 1 92 ? -1.637 9.144 -24.619 1.00 86.75 92 SER A CA 1
ATOM 686 C C . SER A 1 92 ? -0.273 8.881 -23.988 1.00 86.75 92 SER A C 1
ATOM 688 O O . SER A 1 92 ? -0.043 7.845 -23.365 1.00 86.75 92 SER A O 1
ATOM 690 N N . VAL A 1 93 ? 0.652 9.826 -24.150 1.00 84.75 93 VAL A N 1
ATOM 691 C CA . VAL A 1 93 ? 1.953 9.787 -23.475 1.00 84.75 93 VAL A CA 1
ATOM 692 C C . VAL A 1 93 ? 1.777 10.276 -22.043 1.00 84.75 93 VAL A C 1
ATOM 694 O O . VAL A 1 93 ? 1.219 11.351 -21.819 1.00 84.75 93 VAL A O 1
ATOM 697 N N . ALA A 1 94 ? 2.269 9.507 -21.073 1.00 76.88 94 ALA A N 1
ATOM 698 C CA . ALA A 1 94 ? 2.249 9.921 -19.678 1.00 76.88 94 ALA A CA 1
ATOM 699 C C . ALA A 1 94 ? 3.156 11.150 -19.483 1.00 76.88 94 ALA A C 1
ATOM 701 O O . ALA A 1 94 ? 4.320 11.149 -19.878 1.00 76.88 94 ALA A O 1
ATOM 702 N N . ILE A 1 95 ? 2.624 12.207 -18.864 1.00 65.50 95 ILE A N 1
ATOM 703 C CA . ILE A 1 95 ? 3.324 13.497 -18.685 1.00 65.50 95 ILE A CA 1
ATOM 704 C C . ILE A 1 95 ? 4.225 13.488 -17.426 1.00 65.50 95 ILE A C 1
ATOM 706 O O . ILE A 1 95 ? 4.914 14.460 -17.129 1.00 65.50 95 ILE A O 1
ATOM 710 N N . ASP A 1 96 ? 4.264 12.387 -16.672 1.00 71.12 96 ASP A N 1
ATOM 711 C CA . ASP A 1 96 ? 5.013 12.310 -15.417 1.00 71.12 96 ASP A CA 1
ATOM 712 C C . ASP A 1 96 ? 6.501 11.918 -15.573 1.00 71.12 96 ASP A C 1
ATOM 714 O O . ASP A 1 96 ? 6.986 11.512 -16.631 1.00 71.12 96 ASP A O 1
ATOM 718 N N . ALA A 1 97 ? 7.246 12.027 -14.467 1.00 65.88 97 ALA A N 1
ATOM 719 C CA . ALA A 1 97 ? 8.682 11.737 -14.379 1.00 65.88 97 ALA A CA 1
ATOM 720 C C . ALA A 1 97 ? 9.041 10.239 -14.446 1.00 65.88 97 ALA A C 1
ATOM 722 O O . ALA A 1 97 ? 10.175 9.857 -14.161 1.00 65.88 97 ALA A O 1
ATOM 723 N N . LYS A 1 98 ? 8.086 9.359 -14.747 1.00 68.00 98 LYS A N 1
ATOM 724 C CA . LYS A 1 98 ? 8.329 7.920 -14.907 1.00 68.00 98 LYS A CA 1
ATOM 725 C C . LYS A 1 98 ? 8.105 7.434 -16.338 1.00 68.00 98 LYS A C 1
ATOM 727 O O . LYS A 1 98 ? 8.416 6.288 -16.640 1.00 68.00 98 LYS A O 1
ATOM 732 N N . GLY A 1 99 ? 7.649 8.334 -17.206 1.00 81.06 99 GLY A N 1
ATOM 733 C CA . GLY A 1 99 ? 7.386 8.064 -18.606 1.00 81.06 99 GLY A CA 1
ATOM 734 C C . GLY A 1 99 ? 6.411 6.911 -18.839 1.00 81.06 99 GLY A C 1
ATOM 735 O O . GLY A 1 99 ? 5.883 6.300 -17.907 1.00 81.06 99 GLY A O 1
ATOM 736 N N . GLY A 1 100 ? 6.142 6.632 -20.107 1.00 90.69 100 GLY A N 1
ATOM 737 C CA . GLY A 1 100 ? 5.245 5.563 -20.524 1.00 90.69 100 GLY A CA 1
ATOM 738 C C . GLY A 1 100 ? 4.014 6.053 -21.271 1.00 90.69 100 GLY A C 1
ATOM 739 O O . GLY A 1 100 ? 3.937 7.197 -21.729 1.00 90.69 100 GLY A O 1
ATOM 740 N N . VAL A 1 101 ? 3.040 5.159 -21.393 1.00 92.81 101 VAL A N 1
ATOM 741 C CA . VAL A 1 101 ? 1.785 5.392 -22.118 1.00 92.81 101 VAL A CA 1
ATOM 742 C C . VAL A 1 101 ? 0.591 5.122 -21.219 1.00 92.81 101 VAL A C 1
ATOM 744 O O . VAL A 1 101 ? 0.672 4.287 -20.321 1.00 92.81 101 VAL A O 1
ATOM 747 N N . ALA A 1 102 ? -0.516 5.820 -21.454 1.00 92.19 102 ALA A N 1
ATOM 748 C CA . ALA A 1 102 ? -1.777 5.555 -20.781 1.00 92.19 102 ALA A CA 1
ATOM 749 C C . ALA A 1 102 ? -2.804 4.964 -21.755 1.00 92.19 102 ALA A C 1
ATOM 751 O O . ALA A 1 102 ? -3.065 5.536 -22.820 1.00 92.19 102 ALA A O 1
ATOM 752 N N . ILE A 1 103 ? -3.389 3.835 -21.350 1.00 92.62 103 ILE A N 1
ATOM 753 C CA . ILE A 1 103 ? -4.420 3.074 -22.066 1.00 92.62 103 ILE A CA 1
ATOM 754 C C . ILE A 1 103 ? -5.595 2.902 -21.102 1.00 92.62 103 ILE A C 1
ATOM 756 O O . ILE A 1 103 ? -5.411 2.379 -20.009 1.00 92.62 103 ILE A O 1
ATOM 760 N N . ASP A 1 104 ? -6.793 3.368 -21.466 1.00 88.12 104 ASP A N 1
ATOM 761 C CA . ASP A 1 104 ? -7.995 3.308 -20.611 1.00 88.12 104 ASP A CA 1
ATOM 762 C C . ASP A 1 104 ? -7.813 3.887 -19.190 1.00 88.12 104 ASP A C 1
ATOM 764 O O . ASP A 1 104 ? -8.434 3.436 -18.226 1.00 88.12 104 ASP A O 1
ATOM 768 N N . GLY A 1 105 ? -6.944 4.890 -19.042 1.00 88.44 105 GLY A N 1
ATOM 769 C CA . GLY A 1 105 ? -6.596 5.475 -17.742 1.00 88.44 105 GLY A CA 1
ATOM 770 C C . GLY A 1 105 ? -5.572 4.670 -16.933 1.00 88.44 105 GLY A C 1
ATOM 771 O O . GLY A 1 105 ? -5.148 5.134 -15.877 1.00 88.44 105 GLY A O 1
ATOM 772 N N . GLU A 1 106 ? -5.119 3.520 -17.435 1.00 93.38 106 GLU A N 1
ATOM 773 C CA . GLU A 1 106 ? -4.026 2.748 -16.850 1.00 93.38 106 GLU A CA 1
ATOM 774 C C . GLU A 1 106 ? -2.694 3.152 -17.461 1.00 93.38 106 GLU A C 1
ATOM 776 O O . GLU A 1 106 ? -2.504 3.138 -18.679 1.00 93.38 106 GLU A O 1
ATOM 781 N N . LYS A 1 107 ? -1.740 3.485 -16.599 1.00 93.38 107 LYS A N 1
ATOM 782 C CA . LYS A 1 107 ? -0.399 3.867 -17.017 1.00 93.38 107 LYS A CA 1
ATOM 783 C C . LYS A 1 107 ? 0.501 2.639 -17.124 1.00 93.38 107 LYS A C 1
ATOM 785 O O . LYS A 1 107 ? 0.696 1.937 -16.137 1.00 93.38 107 LYS A O 1
ATOM 790 N N . VAL A 1 108 ? 1.143 2.452 -18.271 1.00 94.88 108 VAL A N 1
ATOM 791 C CA . VAL A 1 108 ? 2.179 1.439 -18.500 1.00 94.88 108 VAL A CA 1
ATOM 792 C C . VAL A 1 108 ? 3.532 2.133 -18.613 1.00 94.88 108 VAL A C 1
ATOM 794 O O . VAL A 1 108 ? 3.765 2.910 -19.538 1.00 94.88 108 VAL A O 1
ATOM 797 N N . GLU A 1 109 ? 4.421 1.871 -17.657 1.00 95.19 109 GLU A N 1
ATOM 798 C CA . GLU A 1 109 ? 5.756 2.474 -17.608 1.00 95.19 109 GLU A CA 1
ATOM 799 C C . GLU A 1 109 ? 6.709 1.716 -18.532 1.00 95.19 109 GLU A C 1
ATOM 801 O O . GLU A 1 109 ? 6.855 0.499 -18.410 1.00 95.19 109 GLU A O 1
ATOM 806 N N . LEU A 1 110 ? 7.344 2.438 -19.459 1.00 95.00 110 LEU A N 1
ATOM 807 C CA . LEU A 1 110 ? 8.216 1.867 -20.483 1.00 95.00 110 LEU A CA 1
ATOM 808 C C . LEU A 1 110 ? 9.666 2.279 -20.241 1.00 95.00 110 LEU A C 1
ATOM 810 O O . LEU A 1 110 ? 9.950 3.441 -19.938 1.00 95.00 110 LEU A O 1
ATOM 814 N N . GLN A 1 111 ? 10.589 1.357 -20.488 1.00 95.19 111 GLN A N 1
ATOM 815 C CA . GLN A 1 111 ? 12.024 1.601 -20.427 1.00 95.19 111 GLN A CA 1
ATOM 816 C C . GLN A 1 111 ? 12.738 0.974 -21.626 1.00 95.19 111 GLN A C 1
ATOM 818 O O . GLN A 1 111 ? 12.454 -0.156 -22.007 1.00 95.19 111 GLN A O 1
ATOM 823 N N . LEU A 1 112 ? 13.686 1.712 -22.195 1.00 95.62 112 LEU A N 1
ATOM 824 C CA . LEU A 1 112 ? 14.693 1.267 -23.142 1.00 95.62 112 LEU A CA 1
ATOM 825 C C . LEU A 1 112 ? 16.042 1.277 -22.424 1.00 95.62 112 LEU A C 1
ATOM 827 O O . LEU A 1 112 ? 16.545 2.333 -22.048 1.00 95.62 112 LEU A O 1
ATOM 831 N N . SER A 1 113 ? 16.623 0.103 -22.232 1.00 95.44 113 SER A N 1
ATOM 832 C CA . SER A 1 113 ? 17.896 -0.075 -21.537 1.00 95.44 113 SER A CA 1
ATOM 833 C C . SER A 1 113 ? 18.906 -0.805 -22.408 1.00 95.44 113 SER A C 1
ATOM 835 O O . SER A 1 113 ? 18.525 -1.663 -23.203 1.00 95.44 113 SER A O 1
ATOM 837 N N . GLU A 1 114 ? 20.186 -0.540 -22.196 1.00 94.00 114 GLU A N 1
ATOM 838 C CA . GLU A 1 114 ? 21.289 -1.299 -22.774 1.00 94.00 114 GLU A CA 1
ATOM 839 C C . GLU A 1 114 ? 21.989 -2.149 -21.713 1.00 94.00 114 GLU A C 1
ATOM 841 O O . GLU A 1 114 ? 22.323 -1.660 -20.630 1.00 94.00 114 GLU A O 1
ATOM 846 N N . GLY A 1 115 ? 22.229 -3.423 -22.032 1.00 88.38 115 GLY A N 1
ATOM 847 C CA . GLY A 1 115 ? 22.967 -4.333 -21.158 1.00 88.38 115 GLY A CA 1
ATOM 848 C C . GLY A 1 115 ? 24.454 -3.986 -21.046 1.00 88.38 115 GLY A C 1
ATOM 849 O O . GLY A 1 115 ? 25.014 -3.277 -21.886 1.00 88.38 115 GLY A O 1
ATOM 850 N N . TYR A 1 116 ? 25.116 -4.562 -20.044 1.00 85.56 116 TYR A N 1
ATOM 851 C CA . TYR A 1 116 ? 26.562 -4.451 -19.856 1.00 85.56 116 TYR A CA 1
ATOM 852 C C . TYR A 1 116 ? 27.274 -5.744 -20.260 1.00 85.56 116 TYR A C 1
ATOM 854 O O . TYR A 1 116 ? 26.787 -6.845 -20.003 1.00 85.56 116 TYR A O 1
ATOM 862 N N . ALA A 1 117 ? 28.447 -5.595 -20.860 1.00 85.25 117 ALA A N 1
ATOM 863 C CA . ALA A 1 117 ? 29.444 -6.630 -21.052 1.00 85.25 117 ALA A CA 1
ATOM 864 C C . ALA A 1 117 ? 30.604 -6.396 -20.074 1.00 85.25 117 ALA A C 1
ATOM 866 O O . ALA A 1 117 ? 30.943 -5.255 -19.760 1.00 85.25 117 ALA A O 1
ATOM 867 N N . LEU A 1 118 ? 31.209 -7.482 -19.597 1.00 85.50 118 LEU A N 1
ATOM 868 C CA . LEU A 1 118 ? 32.409 -7.417 -18.769 1.00 85.50 118 LEU A CA 1
ATOM 869 C C . LEU A 1 118 ? 33.646 -7.402 -19.667 1.00 85.50 118 LEU A C 1
ATOM 871 O O . LEU A 1 118 ? 33.772 -8.235 -20.565 1.00 85.50 118 LEU A O 1
ATOM 875 N N . SER A 1 119 ? 34.564 -6.481 -19.396 1.00 84.31 119 SER A N 1
ATOM 876 C CA . SER A 1 119 ? 35.902 -6.438 -19.988 1.00 84.31 119 SER A CA 1
ATOM 877 C C . SER A 1 119 ? 36.947 -6.553 -18.880 1.00 84.31 119 SER A C 1
ATOM 879 O O . SER A 1 119 ? 36.709 -6.016 -17.805 1.00 84.31 119 SER A O 1
ATOM 881 N N . PRO A 1 120 ? 38.098 -7.213 -19.091 1.00 86.62 120 PRO A N 1
ATOM 882 C CA . PRO A 1 120 ? 39.181 -7.214 -18.107 1.00 86.62 120 PRO A CA 1
ATOM 883 C C . PRO A 1 120 ? 39.580 -5.786 -17.712 1.00 86.62 120 PRO A C 1
ATOM 885 O O . PRO A 1 120 ? 39.831 -4.958 -18.592 1.00 86.62 120 PRO A O 1
ATOM 888 N N . HIS A 1 121 ? 39.626 -5.508 -16.407 1.00 88.69 121 HIS A N 1
ATOM 889 C CA . HIS A 1 121 ? 39.985 -4.191 -15.885 1.00 88.69 121 HIS A CA 1
ATOM 890 C C . HIS A 1 121 ? 41.500 -3.991 -15.915 1.00 88.69 121 HIS A C 1
ATOM 892 O O . HIS A 1 121 ? 42.271 -4.883 -15.553 1.00 88.69 121 HIS A O 1
ATOM 898 N N . THR A 1 122 ? 41.933 -2.798 -16.323 1.00 88.75 122 THR A N 1
ATOM 899 C CA . THR A 1 122 ? 43.339 -2.388 -16.213 1.00 88.75 122 THR A CA 1
ATOM 900 C C . THR A 1 122 ? 43.481 -1.411 -15.043 1.00 88.75 122 THR A C 1
ATOM 902 O O . THR A 1 122 ? 43.044 -0.268 -15.178 1.00 88.75 122 THR A O 1
ATOM 905 N N . PRO A 1 123 ? 44.120 -1.817 -13.926 1.00 86.00 123 PRO A N 1
ATOM 906 C CA . PRO A 1 123 ? 44.232 -0.990 -12.728 1.00 86.00 123 PRO A CA 1
ATOM 907 C C . PRO A 1 123 ? 44.875 0.368 -12.995 1.00 86.00 123 PRO A C 1
ATOM 909 O O . PRO A 1 123 ? 45.979 0.453 -13.545 1.00 86.00 123 PRO A O 1
ATOM 912 N N . THR A 1 124 ? 44.229 1.440 -12.544 1.00 89.38 124 THR A N 1
ATOM 913 C CA . THR A 1 124 ? 44.803 2.785 -12.613 1.00 89.38 124 THR A CA 1
ATOM 914 C C . THR A 1 124 ? 45.879 2.988 -11.544 1.00 89.38 124 THR A C 1
ATOM 916 O O . THR A 1 124 ? 45.899 2.352 -10.488 1.00 89.38 124 THR A O 1
ATOM 919 N N . ALA A 1 125 ? 46.784 3.945 -11.772 1.00 89.25 125 ALA A N 1
ATOM 920 C CA . ALA A 1 125 ? 47.822 4.287 -10.795 1.00 89.25 125 ALA A CA 1
ATOM 921 C C . ALA A 1 125 ? 47.250 4.755 -9.438 1.00 89.25 125 ALA A C 1
ATOM 923 O O . ALA A 1 125 ? 47.915 4.613 -8.409 1.00 89.25 125 ALA A O 1
ATOM 924 N N . ALA A 1 126 ? 46.033 5.311 -9.432 1.00 89.12 126 ALA A N 1
ATOM 925 C CA . ALA A 1 126 ? 45.316 5.693 -8.221 1.00 89.12 126 ALA A CA 1
ATOM 926 C C . ALA A 1 126 ? 44.794 4.462 -7.462 1.00 89.12 126 ALA A C 1
ATOM 928 O O . ALA A 1 126 ? 45.052 4.341 -6.270 1.00 89.12 126 ALA A O 1
ATOM 929 N N . GLU A 1 127 ? 44.173 3.502 -8.150 1.00 89.62 127 GLU A N 1
ATOM 930 C CA . GLU A 1 127 ? 43.682 2.256 -7.536 1.00 89.62 127 GLU A CA 1
ATOM 931 C C . GLU A 1 127 ? 44.823 1.399 -6.985 1.00 89.62 127 GLU A C 1
ATOM 933 O O . GLU A 1 127 ? 44.724 0.867 -5.882 1.00 89.62 127 GLU A O 1
ATOM 938 N N . ILE A 1 128 ? 45.956 1.333 -7.693 1.00 90.12 128 ILE A N 1
ATOM 939 C CA . ILE A 1 128 ? 47.163 0.655 -7.198 1.00 90.12 128 ILE A CA 1
ATOM 940 C C . ILE A 1 128 ? 47.673 1.321 -5.912 1.00 90.12 128 ILE A C 1
ATOM 942 O O . ILE A 1 128 ? 48.113 0.632 -4.988 1.00 90.12 128 ILE A O 1
ATOM 946 N N . ARG A 1 129 ? 47.635 2.657 -5.836 1.00 90.75 129 ARG A N 1
ATOM 947 C CA . ARG A 1 129 ? 48.026 3.404 -4.633 1.00 90.75 129 ARG A CA 1
ATOM 948 C C . ARG A 1 129 ? 47.064 3.122 -3.482 1.00 90.75 129 ARG A C 1
ATOM 950 O O . ARG A 1 129 ? 47.522 2.787 -2.396 1.00 90.75 129 ARG A O 1
ATOM 957 N N . ASP A 1 130 ? 45.763 3.201 -3.726 1.00 89.81 130 ASP A N 1
ATOM 958 C CA . ASP A 1 130 ? 44.732 3.016 -2.704 1.00 89.81 130 ASP A CA 1
ATOM 959 C C . ASP A 1 130 ? 44.671 1.576 -2.188 1.00 89.81 130 ASP A C 1
ATOM 961 O O . ASP A 1 130 ? 44.503 1.359 -0.986 1.00 89.81 130 ASP A O 1
ATOM 965 N N . PHE A 1 131 ? 44.888 0.588 -3.057 1.00 90.50 131 PHE A N 1
ATOM 966 C CA . PHE A 1 131 ? 45.065 -0.804 -2.650 1.00 90.50 131 PHE A CA 1
ATOM 967 C C . PHE A 1 131 ? 46.267 -0.953 -1.709 1.00 90.50 131 PHE A C 1
ATOM 969 O O . PHE A 1 131 ? 46.149 -1.570 -0.653 1.00 90.50 131 PHE A O 1
ATOM 976 N N . ARG A 1 132 ? 47.410 -0.330 -2.033 1.00 90.19 132 ARG A N 1
ATOM 977 C CA . ARG A 1 132 ? 48.619 -0.377 -1.188 1.00 90.19 132 ARG A CA 1
ATOM 978 C C . ARG A 1 132 ? 48.464 0.372 0.136 1.00 90.19 132 ARG A C 1
ATOM 980 O O . ARG A 1 132 ? 49.006 -0.077 1.139 1.00 90.19 132 ARG A O 1
ATOM 987 N N . SER A 1 133 ? 47.779 1.513 0.144 1.00 92.50 133 SER A N 1
ATOM 988 C CA . SER A 1 133 ? 47.643 2.368 1.331 1.00 92.50 133 SER A CA 1
ATOM 989 C C . SER A 1 133 ? 46.505 1.946 2.258 1.00 92.50 133 SER A C 1
ATOM 991 O O . SER A 1 133 ? 46.630 2.090 3.471 1.00 92.50 133 SER A O 1
ATOM 993 N N . TYR A 1 134 ? 45.404 1.438 1.704 1.00 91.62 134 TYR A N 1
ATOM 994 C CA . TYR A 1 134 ? 44.155 1.217 2.439 1.00 91.62 134 TYR A CA 1
ATOM 995 C C . TYR A 1 134 ? 43.548 -0.176 2.227 1.00 91.62 134 TYR A C 1
ATOM 997 O O . TYR A 1 134 ? 42.481 -0.452 2.768 1.00 91.62 134 TYR A O 1
ATOM 1005 N N . GLY A 1 135 ? 44.176 -1.052 1.434 1.00 88.81 135 GLY A N 1
ATOM 1006 C CA . GLY A 1 135 ? 43.656 -2.393 1.147 1.00 88.81 135 GLY A CA 1
ATOM 1007 C C . GLY A 1 135 ? 42.376 -2.404 0.305 1.00 88.81 135 GLY A C 1
ATOM 1008 O O . GLY A 1 135 ? 41.655 -3.400 0.308 1.00 88.81 135 GLY A O 1
ATOM 1009 N N . ARG A 1 136 ? 42.049 -1.308 -0.398 1.00 89.12 136 ARG A N 1
ATOM 1010 C CA . ARG A 1 136 ? 40.852 -1.240 -1.254 1.00 89.12 136 ARG A CA 1
ATOM 1011 C C . ARG A 1 136 ? 41.001 -2.156 -2.462 1.00 89.12 136 ARG A C 1
ATOM 1013 O O . ARG A 1 136 ? 41.867 -1.911 -3.292 1.00 89.12 136 ARG A O 1
ATOM 1020 N N . SER A 1 137 ? 40.140 -3.169 -2.561 1.00 88.56 137 SER A N 1
ATOM 1021 C CA . SER A 1 137 ? 40.134 -4.123 -3.675 1.00 88.56 137 SER A CA 1
ATOM 1022 C C . SER A 1 137 ? 40.057 -3.412 -5.023 1.00 88.56 137 SER A C 1
ATOM 1024 O O . SER A 1 137 ? 39.199 -2.553 -5.225 1.00 88.56 137 SER A O 1
ATOM 1026 N N . ILE A 1 138 ? 40.928 -3.817 -5.943 1.00 88.62 138 ILE A N 1
ATOM 1027 C CA . ILE A 1 138 ? 40.901 -3.369 -7.332 1.00 88.62 138 ILE A CA 1
ATOM 1028 C C . ILE A 1 138 ? 39.880 -4.242 -8.078 1.00 88.62 138 ILE A C 1
ATOM 1030 O O . ILE A 1 138 ? 39.921 -5.464 -7.910 1.00 88.62 138 ILE A O 1
ATOM 1034 N N . PRO A 1 139 ? 38.948 -3.663 -8.852 1.00 89.06 139 PRO A N 1
ATOM 1035 C CA . PRO A 1 139 ? 38.019 -4.443 -9.662 1.00 89.06 139 PRO A CA 1
ATOM 1036 C C . PRO A 1 139 ? 38.753 -5.347 -10.660 1.00 89.06 139 PRO A C 1
ATOM 1038 O O . PRO A 1 139 ? 39.758 -4.956 -11.243 1.00 89.06 139 PRO A O 1
ATOM 1041 N N . GLU A 1 140 ? 38.241 -6.556 -10.888 1.00 88.06 140 GLU A N 1
ATOM 1042 C CA . GLU A 1 140 ? 38.790 -7.461 -11.913 1.00 88.06 140 GLU A CA 1
ATOM 1043 C C . GLU A 1 140 ? 38.262 -7.142 -13.320 1.00 88.06 140 GLU A C 1
ATOM 1045 O O . GLU A 1 140 ? 38.907 -7.459 -14.321 1.00 88.06 140 GLU A O 1
ATOM 1050 N N . HIS A 1 141 ? 37.089 -6.508 -13.406 1.00 89.31 141 HIS A N 1
ATOM 1051 C CA . HIS A 1 141 ? 36.384 -6.265 -14.659 1.00 89.31 141 HIS A CA 1
ATOM 1052 C C . HIS A 1 141 ? 35.781 -4.858 -14.715 1.00 89.31 141 HIS A C 1
ATOM 1054 O O . HIS A 1 141 ? 35.198 -4.384 -13.739 1.00 89.31 141 HIS A O 1
ATOM 1060 N N . ASP A 1 142 ? 35.869 -4.240 -15.890 1.00 86.50 142 ASP A N 1
ATOM 1061 C CA . ASP A 1 142 ? 35.143 -3.038 -16.276 1.00 86.50 142 ASP A CA 1
ATOM 1062 C C . ASP A 1 142 ? 33.790 -3.411 -16.888 1.00 86.50 142 ASP A C 1
ATOM 1064 O O . ASP A 1 142 ? 33.677 -4.339 -17.695 1.00 86.50 142 ASP A O 1
ATOM 1068 N N . HIS A 1 143 ? 32.754 -2.657 -16.530 1.00 84.75 143 HIS A N 1
ATOM 1069 C CA . HIS A 1 143 ? 31.425 -2.789 -17.116 1.00 84.75 143 HIS A CA 1
ATOM 1070 C C . HIS A 1 143 ? 31.303 -1.850 -18.315 1.00 84.75 143 HIS A C 1
ATOM 1072 O O . HIS A 1 143 ? 31.242 -0.633 -18.154 1.00 84.75 143 HIS A O 1
ATOM 1078 N N . ILE A 1 144 ? 31.235 -2.416 -19.519 1.00 86.50 144 ILE A N 1
ATOM 1079 C CA . ILE A 1 144 ? 31.116 -1.663 -20.772 1.00 86.50 144 ILE A CA 1
ATO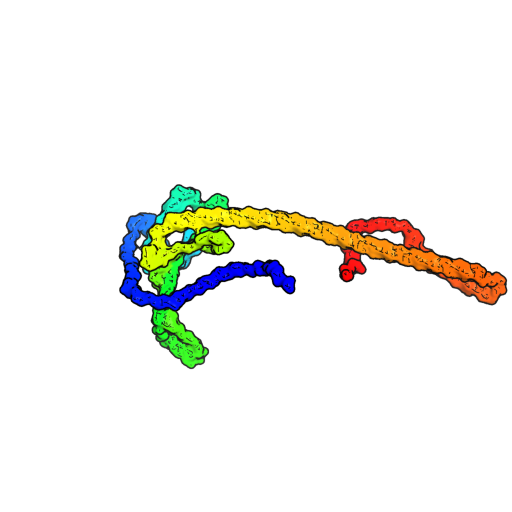M 1080 C C . ILE A 1 144 ? 29.726 -1.887 -21.362 1.00 86.50 144 ILE A C 1
ATOM 1082 O O . ILE A 1 144 ? 29.173 -2.981 -21.301 1.00 86.50 144 ILE A O 1
ATOM 1086 N N . ARG A 1 145 ? 29.143 -0.843 -21.943 1.00 88.44 145 ARG A N 1
ATOM 1087 C CA . ARG A 1 145 ? 27.873 -0.907 -22.671 1.00 88.44 145 ARG A CA 1
ATOM 1088 C C . ARG A 1 145 ? 27.986 -1.881 -23.859 1.00 88.44 145 ARG A C 1
ATOM 1090 O O . ARG A 1 145 ? 28.934 -1.818 -24.636 1.00 88.44 145 ARG A O 1
ATOM 1097 N N . SER A 1 146 ? 27.079 -2.857 -23.929 1.00 88.50 146 SER A N 1
ATOM 1098 C CA . SER A 1 146 ? 27.212 -4.046 -24.797 1.00 88.50 146 SER A CA 1
ATOM 1099 C C . SER A 1 146 ? 26.709 -3.877 -26.238 1.00 88.50 146 SER A C 1
ATOM 1101 O O . SER A 1 146 ? 26.895 -4.768 -27.065 1.00 88.50 146 SER A O 1
ATOM 1103 N N . GLY A 1 147 ? 26.006 -2.790 -26.534 1.00 87.88 147 GLY A N 1
ATOM 1104 C CA . GLY A 1 147 ? 25.223 -2.562 -27.750 1.00 87.88 147 GLY A CA 1
ATOM 1105 C C . GLY A 1 147 ? 23.897 -3.332 -27.806 1.00 87.88 147 GLY A C 1
ATOM 1106 O O . GLY A 1 147 ? 23.134 -3.166 -28.761 1.00 87.88 147 GLY A O 1
ATOM 1107 N N . LEU A 1 148 ? 23.610 -4.182 -26.810 1.00 92.12 148 LEU A N 1
ATOM 1108 C CA . LEU A 1 148 ? 22.397 -4.999 -26.750 1.00 92.12 148 LEU A CA 1
ATOM 1109 C C . LEU A 1 148 ? 21.278 -4.230 -26.047 1.00 92.12 148 LEU A C 1
ATOM 1111 O O . LEU A 1 148 ? 21.330 -3.990 -24.837 1.00 92.12 148 LEU A O 1
ATOM 1115 N N . LEU A 1 149 ? 20.259 -3.862 -26.820 1.00 95.50 149 LEU A N 1
ATOM 1116 C CA . LEU A 1 149 ? 19.110 -3.091 -26.367 1.00 95.50 149 LEU A CA 1
ATOM 1117 C C . LEU A 1 149 ? 17.991 -3.992 -25.842 1.00 95.50 149 LEU A C 1
ATOM 1119 O O . LEU A 1 149 ? 17.778 -5.112 -26.308 1.00 95.50 149 LEU A O 1
ATOM 1123 N N . GLN A 1 150 ? 17.239 -3.465 -24.881 1.00 96.19 150 GLN A N 1
ATOM 1124 C CA . GLN A 1 150 ? 16.083 -4.103 -24.271 1.00 96.19 150 GLN A CA 1
ATOM 1125 C C . GLN A 1 150 ? 14.979 -3.080 -24.020 1.00 96.19 150 GLN A C 1
ATOM 1127 O O . GLN A 1 150 ? 15.208 -2.060 -23.376 1.00 96.19 150 GLN A O 1
ATOM 1132 N N . LEU A 1 151 ? 13.766 -3.404 -24.459 1.00 96.44 151 LEU A N 1
ATOM 1133 C CA . LEU A 1 151 ? 12.532 -2.765 -24.029 1.00 96.44 151 LEU A CA 1
ATOM 1134 C C . LEU A 1 151 ? 11.950 -3.518 -22.844 1.00 96.44 151 LEU A C 1
ATOM 1136 O O . LEU A 1 151 ? 11.901 -4.755 -22.832 1.00 96.44 151 LEU A O 1
ATOM 1140 N N . SER A 1 152 ? 11.467 -2.768 -21.863 1.00 96.00 152 SER A N 1
ATOM 1141 C CA . SER A 1 152 ? 10.781 -3.334 -20.720 1.00 96.00 152 SER A CA 1
ATOM 1142 C C . SER A 1 152 ? 9.594 -2.520 -20.248 1.00 96.00 152 SER A C 1
ATOM 1144 O O . SER A 1 152 ? 9.583 -1.296 -20.348 1.00 96.00 152 SER A O 1
ATOM 1146 N N . ILE A 1 153 ? 8.628 -3.233 -19.680 1.00 96.44 153 ILE A N 1
ATOM 1147 C CA . ILE A 1 153 ? 7.561 -2.676 -18.858 1.00 96.44 153 ILE A CA 1
ATOM 1148 C C . ILE A 1 153 ? 8.010 -2.799 -17.397 1.00 96.44 153 ILE A C 1
ATOM 1150 O O . ILE A 1 153 ? 8.462 -3.867 -16.981 1.00 96.44 153 ILE A O 1
ATOM 1154 N N . THR A 1 154 ? 7.967 -1.711 -16.627 1.00 94.19 154 THR A N 1
ATOM 1155 C CA . THR A 1 154 ? 8.574 -1.677 -15.277 1.00 94.19 154 THR A CA 1
ATOM 1156 C C . THR A 1 154 ? 7.563 -1.808 -14.145 1.00 94.19 154 THR A C 1
ATOM 1158 O O . THR A 1 154 ? 7.923 -2.237 -13.048 1.00 94.19 154 THR A O 1
ATOM 1161 N N . ASN A 1 155 ? 6.292 -1.485 -14.391 1.00 94.25 155 ASN A N 1
ATOM 1162 C CA . ASN A 1 155 ? 5.246 -1.455 -13.367 1.00 94.25 155 ASN A CA 1
ATOM 1163 C C . ASN A 1 155 ? 4.269 -2.645 -13.408 1.00 94.25 155 ASN A C 1
ATOM 1165 O O . ASN A 1 155 ? 3.306 -2.650 -12.641 1.00 94.25 155 ASN A O 1
ATOM 1169 N N . ALA A 1 156 ? 4.527 -3.661 -14.241 1.00 91.62 156 ALA A N 1
ATOM 1170 C CA . ALA A 1 156 ? 3.661 -4.836 -14.404 1.00 91.62 156 ALA A CA 1
ATOM 1171 C C . ALA A 1 156 ? 4.333 -6.181 -14.040 1.00 91.62 156 ALA A C 1
ATOM 1173 O O . ALA A 1 156 ? 3.746 -7.242 -14.245 1.00 91.62 156 ALA A O 1
ATOM 1174 N N . THR A 1 157 ? 5.535 -6.170 -13.453 1.00 88.31 157 THR A N 1
ATOM 1175 C CA . THR A 1 157 ? 6.335 -7.380 -13.156 1.00 88.31 157 THR A CA 1
ATOM 1176 C C . THR A 1 157 ? 5.620 -8.427 -12.298 1.00 88.31 157 THR A C 1
ATOM 1178 O O . THR A 1 157 ? 5.846 -9.621 -12.460 1.00 88.31 157 THR A O 1
ATOM 1181 N N . TYR A 1 158 ? 4.730 -7.999 -11.406 1.00 87.50 158 TYR A N 1
ATOM 1182 C CA . TYR A 1 158 ? 3.992 -8.862 -10.477 1.00 87.50 158 TYR A CA 1
ATOM 1183 C C . TYR A 1 158 ? 2.654 -9.371 -11.041 1.00 87.50 158 TYR A C 1
ATOM 1185 O O . TYR A 1 158 ? 1.883 -9.995 -10.317 1.00 87.50 158 TYR A O 1
ATOM 1193 N N . LEU A 1 159 ? 2.359 -9.090 -12.314 1.00 91.06 159 LEU A N 1
ATOM 1194 C CA . LEU A 1 159 ? 1.062 -9.373 -12.938 1.00 91.06 159 LEU A CA 1
ATOM 1195 C C . LEU A 1 159 ? 1.073 -10.602 -13.859 1.00 91.06 159 LEU A C 1
ATOM 1197 O O . LEU A 1 159 ? 0.099 -10.847 -14.561 1.00 91.06 159 LEU A O 1
ATOM 1201 N N . GLY A 1 160 ? 2.174 -11.359 -13.904 1.00 91.94 160 GLY A N 1
ATOM 1202 C CA . GLY A 1 160 ? 2.280 -12.566 -14.735 1.00 91.94 160 GLY A CA 1
ATOM 1203 C C . GLY A 1 160 ? 2.295 -12.306 -16.248 1.00 91.94 160 GLY A C 1
ATOM 1204 O O . GLY A 1 160 ? 2.226 -13.248 -17.031 1.00 91.94 160 GLY A O 1
ATOM 1205 N N . VAL A 1 161 ? 2.403 -11.045 -16.678 1.00 94.12 161 VAL A N 1
ATOM 1206 C CA . VAL A 1 161 ? 2.515 -10.669 -18.095 1.00 94.12 161 VAL A CA 1
ATOM 1207 C C . VAL A 1 161 ? 3.979 -10.506 -18.500 1.00 94.12 161 VAL A C 1
ATOM 1209 O O . VAL A 1 161 ? 4.837 -10.179 -17.675 1.00 94.12 161 VAL A O 1
ATOM 1212 N N . ARG A 1 162 ? 4.289 -10.730 -19.782 1.00 95.56 162 ARG A N 1
ATOM 1213 C CA . ARG A 1 162 ? 5.650 -10.554 -20.309 1.00 95.56 162 ARG A CA 1
ATOM 1214 C C . ARG A 1 162 ? 6.113 -9.110 -20.101 1.00 95.56 162 ARG A C 1
ATOM 1216 O O . ARG A 1 162 ? 5.399 -8.183 -20.457 1.00 95.56 162 ARG A O 1
ATOM 1223 N N . GLN A 1 163 ? 7.324 -8.942 -19.567 1.00 94.19 163 GLN A N 1
ATOM 1224 C CA . GLN A 1 163 ? 7.878 -7.620 -19.249 1.00 94.19 163 GLN A CA 1
ATOM 1225 C C . GLN A 1 163 ? 9.032 -7.184 -20.140 1.00 94.19 163 GLN A C 1
ATOM 1227 O O . GLN A 1 163 ? 9.343 -6.003 -20.138 1.00 94.19 163 GLN A O 1
ATOM 1232 N N . LYS A 1 164 ? 9.727 -8.101 -20.827 1.00 95.62 164 LYS A N 1
ATOM 1233 C CA . LYS A 1 164 ? 11.013 -7.804 -21.475 1.00 95.62 164 LYS A CA 1
ATOM 1234 C C . LYS A 1 164 ? 11.086 -8.321 -22.910 1.00 95.62 164 LYS A C 1
ATOM 1236 O O . LYS A 1 164 ? 10.689 -9.454 -23.213 1.00 95.62 164 LYS A O 1
ATOM 1241 N N . TRP A 1 165 ? 11.653 -7.482 -23.768 1.00 96.56 165 TRP A N 1
ATOM 1242 C CA . TRP A 1 165 ? 11.973 -7.750 -25.165 1.00 96.56 165 TRP A CA 1
ATOM 1243 C C . TRP A 1 165 ? 13.379 -7.226 -25.408 1.00 96.56 165 TRP A C 1
ATOM 1245 O O . TRP A 1 165 ? 13.607 -6.026 -25.339 1.00 96.56 165 TRP A O 1
ATOM 1255 N N . ALA A 1 166 ? 14.326 -8.126 -25.634 1.00 94.75 166 ALA A N 1
ATOM 1256 C CA . ALA A 1 166 ? 15.734 -7.785 -25.752 1.00 94.75 166 ALA A CA 1
ATOM 1257 C C . ALA A 1 166 ? 16.309 -8.296 -27.065 1.00 94.75 166 ALA A C 1
ATOM 1259 O O . ALA A 1 166 ? 15.785 -9.243 -27.661 1.00 94.75 166 ALA A O 1
ATOM 1260 N N . ASP A 1 167 ? 17.422 -7.697 -27.466 1.00 93.50 167 ASP A N 1
ATOM 1261 C CA . ASP A 1 167 ? 18.310 -8.306 -28.436 1.00 93.50 167 ASP A CA 1
ATOM 1262 C C . ASP A 1 167 ? 18.754 -9.688 -27.975 1.00 93.50 167 ASP A C 1
ATOM 1264 O O . ASP A 1 167 ? 19.111 -9.918 -26.819 1.00 93.50 167 ASP A O 1
ATOM 1268 N N . GLY A 1 168 ? 18.761 -10.612 -28.925 1.00 88.56 168 GLY A N 1
ATOM 1269 C CA . GLY A 1 168 ? 19.268 -11.955 -28.732 1.00 88.56 168 GLY A CA 1
ATOM 1270 C C . GLY A 1 168 ? 20.301 -12.315 -29.788 1.00 88.56 168 GLY A C 1
ATOM 1271 O O . GLY A 1 168 ? 20.661 -11.532 -30.668 1.00 88.56 168 GLY A O 1
ATOM 1272 N N . LYS A 1 169 ? 20.741 -13.572 -29.737 1.00 85.00 169 LYS A N 1
ATOM 1273 C CA . LYS A 1 169 ? 21.655 -14.133 -30.743 1.00 85.00 169 LYS A CA 1
ATOM 1274 C C . LYS A 1 169 ? 21.057 -14.122 -32.157 1.00 85.00 169 LYS A C 1
ATOM 1276 O O . LYS A 1 169 ? 21.797 -14.003 -33.120 1.00 85.00 169 LYS A O 1
ATOM 1281 N N . ARG A 1 170 ? 19.730 -14.263 -32.270 1.00 87.06 170 ARG A N 1
ATOM 1282 C CA . ARG A 1 170 ? 18.996 -14.410 -33.543 1.00 87.06 170 ARG A CA 1
ATOM 1283 C C . ARG A 1 170 ? 17.904 -13.366 -33.773 1.00 87.06 170 ARG A C 1
ATOM 1285 O O . ARG A 1 170 ? 17.265 -13.394 -34.812 1.00 87.06 170 ARG A O 1
ATOM 1292 N N . GLN A 1 171 ? 17.656 -12.502 -32.795 1.00 90.12 171 GLN A N 1
ATOM 1293 C CA . GLN A 1 171 ? 16.544 -11.559 -32.811 1.00 90.12 171 GLN A CA 1
ATOM 1294 C C . GLN A 1 171 ? 17.077 -10.168 -32.500 1.00 90.12 171 GLN A C 1
ATOM 1296 O O . GLN A 1 171 ? 17.957 -10.023 -31.639 1.00 90.12 171 GLN A O 1
ATOM 1301 N N . ARG A 1 172 ? 16.532 -9.158 -33.172 1.00 90.81 172 ARG A N 1
ATOM 1302 C CA . ARG A 1 172 ? 16.727 -7.763 -32.801 1.00 90.81 172 ARG A CA 1
ATOM 1303 C C . ARG A 1 172 ? 15.452 -7.191 -32.191 1.00 90.81 172 ARG A C 1
ATOM 1305 O O . ARG A 1 172 ? 14.348 -7.670 -32.445 1.00 90.81 172 ARG A O 1
ATOM 1312 N N . ILE A 1 173 ? 15.605 -6.194 -31.329 1.00 92.12 173 ILE A N 1
ATOM 1313 C CA . ILE A 1 173 ? 14.477 -5.493 -30.704 1.00 92.12 173 ILE A CA 1
ATOM 1314 C C . ILE A 1 173 ? 13.534 -4.856 -31.742 1.00 92.12 173 ILE A C 1
ATOM 1316 O O . ILE A 1 173 ? 12.320 -4.867 -31.539 1.00 92.12 173 ILE A O 1
ATOM 1320 N N . GLU A 1 174 ? 14.068 -4.368 -32.863 1.00 90.31 174 GLU A N 1
ATOM 1321 C CA . GLU A 1 174 ? 13.300 -3.805 -33.979 1.00 90.31 174 GLU A CA 1
ATOM 1322 C C . GLU A 1 174 ? 12.276 -4.807 -34.535 1.00 90.31 174 GLU A C 1
ATOM 1324 O O . GLU A 1 174 ? 11.137 -4.435 -34.814 1.00 90.31 174 GLU A O 1
ATOM 1329 N N . ASP A 1 175 ? 12.647 -6.088 -34.612 1.00 89.75 175 ASP A N 1
ATOM 1330 C CA . ASP A 1 175 ? 11.811 -7.151 -35.185 1.00 89.75 175 ASP A CA 1
ATOM 1331 C C . ASP A 1 175 ? 10.617 -7.519 -34.289 1.00 89.75 175 ASP A C 1
ATOM 1333 O O . ASP A 1 175 ? 9.673 -8.177 -34.726 1.00 89.75 175 ASP A O 1
ATOM 1337 N N . VAL A 1 176 ? 10.647 -7.121 -33.012 1.00 91.69 176 VAL A N 1
ATOM 1338 C CA . VAL A 1 176 ? 9.633 -7.490 -32.012 1.00 91.69 176 VAL A CA 1
ATOM 1339 C C . VAL A 1 176 ? 8.863 -6.304 -31.450 1.00 91.69 176 VAL A C 1
ATOM 1341 O O . VAL A 1 176 ? 8.159 -6.459 -30.450 1.00 91.69 176 VAL A O 1
ATOM 1344 N N . ILE A 1 177 ? 8.922 -5.144 -32.110 1.00 91.81 177 ILE A N 1
ATOM 1345 C CA . ILE A 1 177 ? 8.141 -3.958 -31.729 1.00 91.81 177 ILE A CA 1
ATOM 1346 C C . ILE A 1 177 ? 6.646 -4.291 -31.660 1.00 91.81 177 ILE A C 1
ATOM 1348 O O . ILE A 1 177 ? 5.991 -3.946 -30.681 1.00 91.81 177 ILE A O 1
ATOM 1352 N N . THR A 1 178 ? 6.106 -5.026 -32.635 1.00 93.06 178 THR A N 1
ATOM 1353 C CA . THR A 1 178 ? 4.692 -5.438 -32.622 1.00 93.06 178 THR A CA 1
ATOM 1354 C C . THR A 1 178 ? 4.356 -6.272 -31.384 1.00 93.06 178 THR A C 1
ATOM 1356 O O . THR A 1 178 ? 3.385 -5.984 -30.690 1.00 93.06 178 THR A O 1
ATOM 1359 N N . SER A 1 179 ? 5.206 -7.246 -31.038 1.00 95.50 179 SER A N 1
ATOM 1360 C CA . SER A 1 179 ? 5.033 -8.059 -29.826 1.00 95.50 179 SER A CA 1
ATOM 1361 C C . SER A 1 179 ? 5.140 -7.226 -28.545 1.00 95.50 179 SER A C 1
ATOM 1363 O O . SER A 1 179 ? 4.446 -7.512 -27.568 1.00 95.50 179 SER A O 1
ATOM 1365 N N . PHE A 1 180 ? 5.997 -6.202 -28.535 1.00 95.94 180 PHE A N 1
ATOM 1366 C CA . PHE A 1 180 ? 6.103 -5.268 -27.421 1.00 95.94 180 PHE A CA 1
ATOM 1367 C C . PHE A 1 180 ? 4.824 -4.445 -27.251 1.00 95.94 180 PHE A C 1
ATOM 1369 O O . PHE A 1 180 ? 4.326 -4.348 -26.134 1.00 95.94 180 PHE A O 1
ATOM 1376 N N . LEU A 1 181 ? 4.246 -3.930 -28.341 1.00 95.06 181 LEU A N 1
ATOM 1377 C CA . LEU A 1 181 ? 2.987 -3.173 -28.315 1.00 95.06 181 LEU A CA 1
ATOM 1378 C C . LEU A 1 181 ? 1.824 -4.019 -27.773 1.00 95.06 181 LEU A C 1
ATOM 1380 O O . LEU A 1 181 ? 1.103 -3.558 -26.894 1.00 95.06 181 LEU A O 1
ATOM 1384 N N . GLU A 1 182 ? 1.700 -5.282 -28.193 1.00 95.56 182 GLU A N 1
ATOM 1385 C CA . GLU A 1 182 ? 0.732 -6.207 -27.576 1.00 95.56 182 GLU A CA 1
ATOM 1386 C C . GLU A 1 182 ? 1.031 -6.452 -26.085 1.00 95.56 182 GLU A C 1
ATOM 1388 O O . GLU A 1 182 ? 0.138 -6.697 -25.275 1.00 95.56 182 GLU A O 1
ATOM 1393 N N . GLY A 1 183 ? 2.310 -6.443 -25.707 1.00 96.19 183 GLY A N 1
ATOM 1394 C CA . GLY A 1 183 ? 2.744 -6.524 -24.316 1.00 96.19 183 GLY A CA 1
ATOM 1395 C C . GLY A 1 183 ? 2.245 -5.351 -23.476 1.00 96.19 183 GLY A C 1
ATOM 1396 O O . GLY A 1 183 ? 1.790 -5.564 -22.353 1.00 96.19 183 GLY A O 1
ATOM 1397 N N . ILE A 1 184 ? 2.274 -4.138 -24.033 1.00 95.94 184 ILE A N 1
ATOM 1398 C CA . ILE A 1 184 ? 1.745 -2.927 -23.394 1.00 95.94 184 ILE A CA 1
ATOM 1399 C C . ILE A 1 184 ? 0.234 -3.063 -23.168 1.00 95.94 184 ILE A C 1
ATOM 1401 O O . ILE A 1 184 ? -0.231 -2.816 -22.058 1.00 95.94 184 ILE A O 1
ATOM 1405 N N . GLU A 1 185 ? -0.527 -3.520 -24.166 1.00 95.50 185 GLU A N 1
ATOM 1406 C CA . GLU A 1 185 ? -1.977 -3.745 -24.033 1.00 95.50 185 GLU A CA 1
ATOM 1407 C C . GLU A 1 185 ? -2.301 -4.766 -22.937 1.00 95.50 185 GLU A C 1
ATOM 1409 O O . GLU A 1 185 ? -3.136 -4.515 -22.065 1.00 95.50 185 GLU A O 1
ATOM 1414 N N . ARG A 1 186 ? -1.591 -5.904 -22.929 1.00 96.69 186 ARG A N 1
ATOM 1415 C CA . ARG A 1 186 ? -1.746 -6.935 -21.889 1.00 96.69 186 ARG A CA 1
ATOM 1416 C C . ARG A 1 186 ? -1.400 -6.394 -20.502 1.00 96.69 186 ARG A C 1
ATOM 1418 O O . ARG A 1 186 ? -2.096 -6.709 -19.538 1.00 96.69 186 ARG A O 1
ATOM 1425 N N . ALA A 1 187 ? -0.354 -5.576 -20.390 1.00 96.75 187 ALA A N 1
ATOM 1426 C CA . ALA A 1 187 ? 0.024 -4.944 -19.131 1.00 96.75 187 ALA A CA 1
ATOM 1427 C C . ALA A 1 187 ? -1.030 -3.942 -18.648 1.00 96.75 187 ALA A C 1
ATOM 1429 O O . ALA A 1 187 ? -1.381 -3.973 -17.471 1.00 96.75 187 ALA A O 1
ATOM 1430 N N . ALA A 1 188 ? -1.583 -3.114 -19.538 1.00 95.69 188 ALA A N 1
ATOM 1431 C CA . ALA A 1 188 ? -2.665 -2.191 -19.200 1.00 95.69 188 ALA A CA 1
ATOM 1432 C C . ALA A 1 188 ? -3.911 -2.936 -18.702 1.00 95.69 188 ALA A C 1
ATOM 1434 O O . ALA A 1 188 ? -4.452 -2.598 -17.650 1.00 95.69 188 ALA A O 1
ATOM 1435 N N . ALA A 1 189 ? -4.326 -4.001 -19.394 1.00 96.00 189 ALA A N 1
ATOM 1436 C CA . ALA A 1 189 ? -5.453 -4.829 -18.966 1.00 96.00 189 ALA A CA 1
ATOM 1437 C C . ALA A 1 189 ? -5.213 -5.465 -17.584 1.00 96.00 189 ALA A C 1
ATOM 1439 O O . ALA A 1 189 ? -6.099 -5.450 -16.728 1.00 96.00 189 ALA A O 1
ATOM 1440 N N . ALA A 1 190 ? -4.003 -5.973 -17.335 1.00 96.38 190 ALA A N 1
ATOM 1441 C CA . ALA A 1 190 ? -3.650 -6.561 -16.048 1.00 96.38 190 ALA A CA 1
ATOM 1442 C C . ALA A 1 190 ? -3.591 -5.516 -14.915 1.00 96.38 190 ALA A C 1
ATOM 1444 O O . ALA A 1 190 ? -4.020 -5.798 -13.796 1.00 96.38 190 ALA A O 1
ATOM 1445 N N . LEU A 1 191 ? -3.104 -4.302 -15.194 1.00 96.25 191 LEU A N 1
ATOM 1446 C CA . LEU A 1 191 ? -3.106 -3.184 -14.243 1.00 96.25 191 LEU A CA 1
ATOM 1447 C C . LEU A 1 191 ? -4.534 -2.756 -13.889 1.00 96.25 191 LEU A C 1
ATOM 1449 O O . LEU A 1 191 ? -4.847 -2.615 -12.706 1.00 96.25 191 LEU A O 1
ATOM 1453 N N . LYS A 1 192 ? -5.418 -2.663 -14.891 1.00 95.88 192 LYS A N 1
ATOM 1454 C CA . LYS A 1 192 ? -6.848 -2.377 -14.705 1.00 95.88 192 LYS A CA 1
ATOM 1455 C C . LYS A 1 192 ? -7.507 -3.394 -13.784 1.00 95.88 192 LYS A C 1
ATOM 1457 O O . LYS A 1 192 ? -8.139 -3.025 -12.797 1.00 95.88 192 LYS A O 1
ATOM 1462 N N . GLN A 1 193 ? -7.311 -4.678 -14.082 1.00 95.50 193 GLN A N 1
ATOM 1463 C CA . GLN A 1 193 ? -7.851 -5.770 -13.277 1.00 95.50 193 GLN A CA 1
ATOM 1464 C C . GLN A 1 193 ? -7.337 -5.694 -11.836 1.00 95.50 193 GLN A C 1
ATOM 1466 O O . GLN A 1 193 ? -8.108 -5.803 -10.884 1.00 95.50 193 GLN A O 1
ATOM 1471 N N . ARG A 1 194 ? -6.040 -5.416 -11.664 1.00 94.56 194 ARG A N 1
ATOM 1472 C CA . ARG A 1 194 ? -5.437 -5.278 -10.340 1.00 94.56 194 ARG A CA 1
ATOM 1473 C C . ARG A 1 194 ? -5.991 -4.093 -9.551 1.00 94.56 194 ARG A C 1
ATOM 1475 O O . ARG A 1 194 ? -6.137 -4.209 -8.332 1.00 94.56 194 ARG A O 1
ATOM 1482 N N . ARG A 1 195 ? -6.274 -2.967 -10.211 1.00 94.88 195 ARG A N 1
ATOM 1483 C CA . ARG A 1 195 ? -6.913 -1.808 -9.578 1.00 94.88 195 ARG A CA 1
ATOM 1484 C C . ARG A 1 195 ? -8.306 -2.167 -9.071 1.00 94.88 195 ARG A C 1
ATOM 1486 O O . ARG A 1 195 ? -8.573 -1.942 -7.897 1.00 94.88 195 ARG A O 1
ATOM 1493 N N . ILE A 1 196 ? -9.132 -2.792 -9.910 1.00 95.81 196 ILE A N 1
ATOM 1494 C CA . ILE A 1 196 ? -10.493 -3.216 -9.544 1.00 95.81 196 ILE A CA 1
ATOM 1495 C C . ILE A 1 196 ? -10.457 -4.168 -8.339 1.00 95.81 196 ILE A C 1
ATOM 1497 O O . ILE A 1 196 ? -11.116 -3.920 -7.333 1.00 95.81 196 ILE A O 1
ATOM 1501 N N . GLU A 1 197 ? -9.609 -5.200 -8.371 1.00 95.19 197 GLU A N 1
ATOM 1502 C CA . GLU A 1 197 ? -9.454 -6.137 -7.247 1.00 95.19 197 GLU A CA 1
ATOM 1503 C C . GLU A 1 197 ? -8.978 -5.463 -5.955 1.00 95.19 197 GLU A C 1
ATOM 1505 O O . GLU A 1 197 ? -9.303 -5.904 -4.850 1.00 95.19 197 GLU A O 1
ATOM 1510 N N . ARG A 1 198 ? -8.126 -4.437 -6.067 1.00 94.31 198 ARG A N 1
ATOM 1511 C CA . ARG A 1 198 ? -7.677 -3.660 -4.910 1.00 94.31 198 ARG A CA 1
ATOM 1512 C C . ARG A 1 198 ? -8.836 -2.852 -4.337 1.00 94.31 198 ARG A C 1
ATOM 1514 O O . ARG A 1 198 ? -9.043 -2.935 -3.132 1.00 94.31 198 ARG A O 1
ATOM 1521 N N . GLU A 1 199 ? -9.578 -2.133 -5.171 1.00 96.12 199 GLU A N 1
ATOM 1522 C CA . GLU A 1 199 ? -10.726 -1.321 -4.753 1.00 96.12 199 GLU A CA 1
ATOM 1523 C C . GLU A 1 199 ? -11.814 -2.185 -4.089 1.00 96.12 199 GLU A C 1
ATOM 1525 O O . GLU A 1 199 ? -12.333 -1.831 -3.029 1.00 96.12 199 GLU A O 1
ATOM 1530 N N . GLU A 1 200 ? -12.108 -3.366 -4.641 1.00 96.69 200 GLU A N 1
ATOM 1531 C CA . GLU A 1 200 ? -13.046 -4.322 -4.037 1.00 96.69 200 GLU A CA 1
ATOM 1532 C C . GLU A 1 200 ? -12.554 -4.842 -2.682 1.00 96.69 200 GLU A C 1
ATOM 1534 O O . GLU A 1 200 ? -13.315 -4.867 -1.711 1.00 96.69 200 GLU A O 1
ATOM 1539 N N . ARG A 1 201 ? -11.273 -5.218 -2.587 1.00 96.06 201 ARG A N 1
ATOM 1540 C CA . ARG A 1 201 ? -10.677 -5.697 -1.332 1.00 96.06 201 ARG A CA 1
ATOM 1541 C C . ARG A 1 201 ? -10.646 -4.603 -0.269 1.00 96.06 201 ARG A C 1
ATOM 1543 O O . ARG A 1 201 ? -10.929 -4.886 0.889 1.00 96.06 201 ARG A O 1
ATOM 1550 N N . GLU A 1 202 ? -10.311 -3.373 -0.644 1.00 96.19 202 GLU A N 1
ATOM 1551 C CA . GLU A 1 202 ? -10.312 -2.218 0.260 1.00 96.19 202 GLU A CA 1
ATOM 1552 C C . GLU A 1 202 ? -11.723 -1.921 0.768 1.00 96.19 202 GLU A C 1
ATOM 1554 O O . GLU A 1 202 ? -11.907 -1.698 1.965 1.00 96.19 202 GLU A O 1
ATOM 1559 N N . ARG A 1 203 ? -12.735 -2.016 -0.102 1.00 96.25 203 ARG A N 1
ATOM 1560 C CA . ARG A 1 203 ? -14.141 -1.874 0.288 1.00 96.25 203 ARG A CA 1
ATOM 1561 C C . ARG A 1 203 ? -14.578 -2.956 1.278 1.00 96.25 203 ARG A C 1
ATOM 1563 O O . ARG A 1 203 ? -15.158 -2.624 2.309 1.00 96.25 203 ARG A O 1
ATOM 1570 N N . GLN A 1 204 ? -14.280 -4.224 0.992 1.00 96.31 204 GLN A N 1
ATOM 1571 C CA . GLN A 1 204 ? -14.602 -5.346 1.886 1.00 96.31 204 GLN A CA 1
ATOM 1572 C C . GLN A 1 204 ? -13.873 -5.229 3.227 1.00 96.31 204 GLN A C 1
ATOM 1574 O O . GLN A 1 204 ? -14.465 -5.449 4.281 1.00 96.31 204 GLN A O 1
ATOM 1579 N N . TRP A 1 205 ? -12.594 -4.845 3.198 1.00 95.44 205 TRP A N 1
ATOM 1580 C CA . TRP A 1 205 ? -11.806 -4.629 4.405 1.00 95.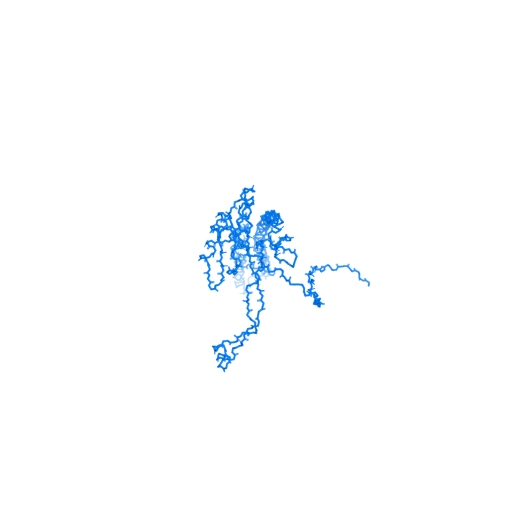44 205 TRP A CA 1
ATOM 1581 C C . TRP A 1 205 ? -12.389 -3.501 5.256 1.00 95.44 205 TRP A C 1
ATOM 1583 O O . TRP A 1 205 ? -12.557 -3.685 6.456 1.00 95.44 205 TRP A O 1
ATOM 1593 N N . ALA A 1 206 ? -12.746 -2.364 4.655 1.00 96.62 206 ALA A N 1
ATOM 1594 C CA . ALA A 1 206 ? -13.341 -1.240 5.374 1.00 96.62 206 ALA A CA 1
ATOM 1595 C C . ALA A 1 206 ? -14.684 -1.607 6.032 1.00 96.62 206 ALA A C 1
ATOM 1597 O O . ALA A 1 206 ? -14.947 -1.202 7.165 1.00 96.62 206 ALA A O 1
ATOM 1598 N N . GLU A 1 207 ? -15.519 -2.399 5.356 1.00 96.19 207 GLU A N 1
ATOM 1599 C CA . GLU A 1 207 ? -16.783 -2.888 5.914 1.00 96.19 207 GLU A CA 1
ATOM 1600 C C . GLU A 1 207 ? -16.561 -3.865 7.079 1.00 96.19 207 GLU A C 1
ATOM 1602 O O . GLU A 1 207 ? -17.180 -3.721 8.135 1.00 96.19 207 GLU A O 1
ATOM 1607 N N . GLU A 1 208 ? -15.625 -4.806 6.930 1.00 95.94 208 GLU A N 1
ATOM 1608 C CA . GLU A 1 208 ? -15.262 -5.758 7.984 1.00 95.94 208 GLU A CA 1
ATOM 1609 C C . GLU A 1 208 ? -14.643 -5.055 9.201 1.00 95.94 208 GLU A C 1
ATOM 1611 O O . GLU A 1 208 ? -14.998 -5.378 10.333 1.00 95.94 208 GLU A O 1
ATOM 1616 N N . GLN A 1 209 ? -13.757 -4.074 8.989 1.00 96.56 209 GLN A N 1
ATOM 1617 C CA . GLN A 1 209 ? -13.185 -3.269 10.073 1.00 96.56 209 GLN A CA 1
ATOM 1618 C C . GLN A 1 209 ? -14.276 -2.502 10.817 1.00 96.56 209 GLN A C 1
ATOM 1620 O O . GLN A 1 209 ? -14.356 -2.605 12.036 1.00 96.56 209 GLN A O 1
ATOM 1625 N N . ARG A 1 210 ? -15.189 -1.833 10.101 1.00 96.31 210 ARG A N 1
ATOM 1626 C CA . ARG A 1 210 ? -16.314 -1.127 10.728 1.00 96.31 210 ARG A CA 1
ATOM 1627 C C . ARG A 1 210 ? -17.197 -2.068 11.550 1.00 96.31 210 ARG A C 1
ATOM 1629 O O . ARG A 1 210 ? -17.650 -1.698 12.631 1.00 96.31 210 ARG A O 1
ATOM 1636 N N . ARG A 1 211 ? -17.455 -3.281 11.048 1.00 96.31 211 ARG A N 1
ATOM 1637 C CA . ARG A 1 211 ? -18.227 -4.296 11.778 1.00 96.31 211 ARG A CA 1
ATOM 1638 C C . ARG A 1 211 ? -17.508 -4.740 13.052 1.00 96.31 211 ARG A C 1
ATOM 1640 O O . ARG A 1 211 ? -18.154 -4.851 14.089 1.00 96.31 211 ARG A O 1
ATOM 1647 N N . ARG A 1 212 ? -16.196 -4.980 12.976 1.00 96.25 212 ARG A N 1
ATOM 1648 C CA . ARG A 1 212 ? -15.374 -5.366 14.133 1.00 96.25 212 ARG A CA 1
ATOM 1649 C C . ARG A 1 212 ? -15.309 -4.261 15.175 1.00 96.25 212 ARG A C 1
ATOM 1651 O O . ARG A 1 212 ? -15.562 -4.540 16.335 1.00 96.25 212 ARG A O 1
ATOM 1658 N N . GLU A 1 213 ? -15.061 -3.022 14.763 1.00 96.06 213 GLU A N 1
ATOM 1659 C CA . GLU A 1 213 ? -15.018 -1.866 15.664 1.00 96.06 213 GLU A CA 1
ATOM 1660 C C . GLU A 1 213 ? -16.347 -1.671 16.406 1.00 96.06 213 GLU A C 1
ATOM 1662 O O . GLU A 1 213 ? -16.351 -1.430 17.612 1.00 96.06 213 GLU A O 1
ATOM 1667 N N . GLU A 1 214 ? -17.486 -1.814 15.717 1.00 96.25 214 GLU A N 1
ATOM 1668 C CA . GLU A 1 214 ? -18.795 -1.718 16.370 1.00 96.25 214 GLU A CA 1
ATOM 1669 C C . GLU A 1 214 ? -19.053 -2.909 17.303 1.00 96.25 214 GLU A C 1
ATOM 1671 O O . GLU A 1 214 ? -19.566 -2.718 18.404 1.00 96.25 214 GLU A O 1
ATOM 1676 N N . GLN A 1 215 ? -18.653 -4.124 16.917 1.00 96.38 215 GLN A N 1
ATOM 1677 C CA . GLN A 1 215 ? -18.769 -5.292 17.789 1.00 96.38 215 GLN A CA 1
ATOM 1678 C C . GLN A 1 215 ? -17.915 -5.137 19.056 1.00 96.38 215 GLN A C 1
ATOM 1680 O O . GLN A 1 215 ? -18.434 -5.283 20.160 1.00 96.38 215 GLN A O 1
ATOM 1685 N N . GLU A 1 216 ? -16.640 -4.774 18.920 1.00 94.81 216 GLU A N 1
ATOM 1686 C CA . GLU A 1 216 ? -15.733 -4.522 20.046 1.00 94.81 216 GLU A CA 1
ATOM 1687 C C . GLU A 1 216 ? -16.259 -3.399 20.949 1.00 94.81 216 GLU A C 1
ATOM 1689 O O . GLU A 1 216 ? -16.178 -3.478 22.179 1.00 94.81 216 GLU A O 1
ATOM 1694 N N . ARG A 1 217 ? -16.853 -2.358 20.354 1.00 95.12 217 ARG A N 1
ATOM 1695 C CA . ARG A 1 217 ? -17.498 -1.269 21.093 1.00 95.12 217 ARG A CA 1
ATOM 1696 C C . ARG A 1 217 ? -18.676 -1.773 21.925 1.00 95.12 217 ARG A C 1
ATOM 1698 O O . ARG A 1 217 ? -18.755 -1.429 23.106 1.00 95.12 217 ARG A O 1
ATOM 1705 N N . LEU A 1 218 ? -19.575 -2.566 21.340 1.00 96.00 218 LEU A N 1
ATOM 1706 C CA . LEU A 1 218 ? -20.725 -3.141 22.046 1.00 96.00 218 LEU A CA 1
ATOM 1707 C C . LEU A 1 218 ? -20.279 -4.108 23.150 1.00 96.00 218 LEU A C 1
ATOM 1709 O O . LEU A 1 218 ? -20.766 -4.017 24.276 1.00 96.00 218 LEU A O 1
ATOM 1713 N N . GLU A 1 219 ? -19.291 -4.960 22.876 1.00 95.19 219 GLU A N 1
ATOM 1714 C CA . GLU A 1 219 ? -18.719 -5.886 23.858 1.00 95.19 219 GLU A CA 1
ATOM 1715 C C . GLU A 1 219 ? -18.080 -5.147 25.042 1.00 95.19 219 GLU A C 1
ATOM 1717 O O . GLU A 1 219 ? -18.277 -5.533 26.197 1.00 95.19 219 GLU A O 1
ATOM 1722 N N . ALA A 1 220 ? -17.360 -4.049 24.791 1.00 94.56 220 ALA A N 1
ATOM 1723 C CA . ALA A 1 220 ? -16.798 -3.215 25.851 1.00 94.56 220 ALA A CA 1
ATOM 1724 C C . ALA A 1 220 ? -17.893 -2.559 26.711 1.00 94.56 220 ALA A C 1
ATOM 1726 O O . ALA A 1 220 ? -17.774 -2.516 27.940 1.00 94.56 220 ALA A O 1
ATOM 1727 N N . ILE A 1 221 ? -18.971 -2.074 26.084 1.00 96.50 221 ILE A N 1
ATOM 1728 C CA . ILE A 1 221 ? -20.124 -1.496 26.788 1.00 96.50 221 ILE A CA 1
ATOM 1729 C C . ILE A 1 221 ? -20.782 -2.548 27.690 1.00 96.50 221 ILE A C 1
ATOM 1731 O O . ILE A 1 221 ? -20.976 -2.305 28.887 1.00 96.50 221 ILE A O 1
ATOM 1735 N N . ASP A 1 222 ? -21.090 -3.722 27.141 1.00 96.00 222 ASP A N 1
ATOM 1736 C CA . ASP A 1 222 ? -21.766 -4.798 27.868 1.00 96.00 222 ASP A CA 1
ATOM 1737 C C . ASP A 1 222 ? -20.904 -5.364 28.994 1.00 96.00 222 ASP A C 1
ATOM 1739 O O . ASP A 1 222 ? -21.416 -5.675 30.072 1.00 96.00 222 ASP A O 1
ATOM 1743 N N . ARG A 1 223 ? -19.584 -5.416 28.810 1.00 95.06 223 ARG A N 1
ATOM 1744 C CA . ARG A 1 223 ? -18.642 -5.817 29.860 1.00 95.06 223 ARG A CA 1
ATOM 1745 C C . ARG A 1 223 ? -18.697 -4.890 31.065 1.00 95.06 223 ARG A C 1
ATOM 1747 O O . ARG A 1 223 ? -18.829 -5.365 32.193 1.00 95.06 223 ARG A O 1
ATOM 1754 N N . VAL A 1 224 ? -18.624 -3.579 30.838 1.00 96.31 224 VAL A N 1
ATOM 1755 C CA . VAL A 1 224 ? -18.682 -2.576 31.913 1.00 96.31 224 VAL A CA 1
ATOM 1756 C C . VAL A 1 224 ? -20.035 -2.625 32.616 1.00 96.31 224 VAL A C 1
ATOM 1758 O O . VAL A 1 224 ? -20.092 -2.680 33.847 1.00 96.31 224 VAL A O 1
ATOM 1761 N N . ARG A 1 225 ? -21.131 -2.674 31.848 1.00 96.44 225 ARG A N 1
ATOM 1762 C CA . ARG A 1 225 ? -22.488 -2.827 32.398 1.00 96.44 225 ARG A CA 1
ATOM 1763 C C . ARG A 1 225 ? -22.606 -4.091 33.245 1.00 96.44 225 ARG A C 1
ATOM 1765 O O . ARG A 1 225 ? -23.103 -4.032 34.368 1.00 96.44 225 ARG A O 1
ATOM 1772 N N . GLY A 1 226 ? -22.112 -5.215 32.734 1.00 95.81 226 GLY A N 1
ATOM 1773 C CA . GLY A 1 226 ? -22.128 -6.501 33.421 1.00 95.81 226 GLY A CA 1
ATOM 1774 C C . GLY A 1 226 ? -21.299 -6.503 34.705 1.00 95.81 226 GLY A C 1
ATOM 1775 O O . GLY A 1 226 ? -21.721 -7.094 35.698 1.00 95.81 226 GLY A O 1
ATOM 1776 N N . ALA A 1 227 ? -20.146 -5.832 34.719 1.00 95.06 227 ALA A N 1
ATOM 1777 C CA . ALA A 1 227 ? -19.313 -5.711 35.912 1.00 95.06 227 ALA A CA 1
ATOM 1778 C C . ALA A 1 227 ? -20.007 -4.892 37.010 1.00 95.06 227 ALA A C 1
ATOM 1780 O O . ALA A 1 227 ? -20.150 -5.377 38.132 1.00 95.06 227 ALA A O 1
ATOM 1781 N N . LEU A 1 228 ? -20.539 -3.716 36.667 1.00 94.12 228 LEU A N 1
ATOM 1782 C CA . LEU A 1 228 ? -21.281 -2.873 37.610 1.00 94.12 228 LEU A CA 1
ATOM 1783 C C . LEU A 1 228 ? -22.539 -3.567 38.137 1.00 94.12 228 LEU A C 1
ATOM 1785 O O . LEU A 1 228 ? -22.833 -3.497 39.330 1.00 94.12 228 LEU A O 1
ATOM 1789 N N . PHE A 1 229 ? -23.263 -4.279 37.271 1.00 95.44 229 PHE A N 1
ATOM 1790 C CA . PHE A 1 229 ? -24.419 -5.073 37.682 1.00 95.44 229 PHE A CA 1
ATOM 1791 C C . PHE A 1 229 ? -24.033 -6.136 38.721 1.00 95.44 229 PHE A C 1
ATOM 1793 O O . PHE A 1 229 ? -24.697 -6.266 39.752 1.00 95.44 229 PHE A O 1
ATOM 1800 N N . LYS A 1 230 ? -22.927 -6.858 38.498 1.00 95.62 230 LYS A N 1
ATOM 1801 C CA . LYS A 1 230 ? -22.407 -7.850 39.455 1.00 95.62 230 LYS A CA 1
ATOM 1802 C C . LYS A 1 230 ? -21.987 -7.210 40.779 1.00 95.62 230 LYS A C 1
ATOM 1804 O O . LYS A 1 230 ? -22.277 -7.773 41.834 1.00 95.62 230 LYS A O 1
ATOM 1809 N N . GLU A 1 231 ? -21.340 -6.046 40.746 1.00 93.81 231 GLU A N 1
ATOM 1810 C CA . GLU A 1 231 ? -20.955 -5.307 41.956 1.00 93.81 231 GLU A CA 1
ATOM 1811 C C . GLU A 1 231 ? -22.174 -4.874 42.775 1.00 93.81 231 GLU A C 1
ATOM 1813 O O . GLU A 1 231 ? -22.219 -5.107 43.984 1.00 93.81 231 GLU A O 1
ATOM 1818 N N . GLN A 1 232 ? -23.193 -4.310 42.120 1.00 94.50 232 GLN A N 1
ATOM 1819 C CA . GLN A 1 232 ? -24.443 -3.913 42.771 1.00 94.50 232 GLN A CA 1
ATOM 1820 C C . GLN A 1 232 ? -25.164 -5.115 43.389 1.00 94.50 232 GLN A C 1
ATOM 1822 O O . GLN A 1 232 ? -25.568 -5.061 44.551 1.00 94.50 232 GLN A O 1
ATOM 1827 N N . ALA A 1 233 ? -25.288 -6.217 42.645 1.00 96.38 233 ALA A N 1
ATOM 1828 C CA . ALA A 1 233 ? -25.920 -7.437 43.141 1.00 96.38 233 ALA A CA 1
ATOM 1829 C C . ALA A 1 233 ? -25.184 -8.004 44.368 1.00 96.38 233 ALA A C 1
ATOM 1831 O O . ALA A 1 233 ? -25.819 -8.348 45.366 1.00 96.38 233 ALA A O 1
ATOM 1832 N N . SER A 1 234 ? -23.847 -8.038 44.326 1.00 96.88 234 SER A N 1
ATOM 1833 C CA . SER A 1 234 ? -23.009 -8.486 45.444 1.00 96.88 234 SER A CA 1
ATOM 1834 C C . SER A 1 234 ? -23.170 -7.590 46.679 1.00 96.88 234 SER A C 1
ATOM 1836 O O . SER A 1 234 ? -23.394 -8.090 47.783 1.00 96.88 234 SER A O 1
ATOM 1838 N N . ALA A 1 235 ? -23.142 -6.265 46.503 1.00 95.56 235 ALA A N 1
ATOM 1839 C CA . ALA A 1 235 ? -23.326 -5.311 47.597 1.00 95.56 235 ALA A CA 1
ATOM 1840 C C . ALA A 1 235 ? -24.716 -5.433 48.247 1.00 95.56 235 ALA A C 1
ATOM 1842 O O . ALA A 1 235 ? -24.829 -5.413 49.474 1.00 95.56 235 ALA A O 1
ATOM 1843 N N . HIS A 1 236 ? -25.767 -5.627 47.445 1.00 96.81 236 HIS A N 1
ATOM 1844 C CA . HIS A 1 236 ? -27.114 -5.863 47.963 1.00 96.81 236 HIS A CA 1
ATOM 1845 C C . HIS A 1 236 ? -27.213 -7.193 48.727 1.00 96.81 236 HIS A C 1
ATOM 1847 O O . HIS A 1 236 ? -27.770 -7.243 49.824 1.00 96.81 236 HIS A O 1
ATOM 1853 N N . GLN A 1 237 ? -26.621 -8.271 48.203 1.00 97.44 237 GLN A N 1
ATOM 1854 C CA . GLN A 1 237 ? -26.585 -9.560 48.899 1.00 97.44 237 GLN A CA 1
ATOM 1855 C C . GLN A 1 237 ? -25.893 -9.448 50.266 1.00 97.44 237 GLN A C 1
ATOM 1857 O O . GLN A 1 237 ? -26.412 -9.961 51.259 1.00 97.44 237 GLN A O 1
ATOM 1862 N N . GLN A 1 238 ? -24.760 -8.746 50.336 1.00 97.38 238 GLN A N 1
ATOM 1863 C CA . GLN A 1 238 ? -24.056 -8.485 51.595 1.00 97.38 238 GLN A CA 1
ATOM 1864 C C . GLN A 1 238 ? -24.914 -7.666 52.567 1.00 97.38 238 GLN A C 1
ATOM 1866 O O . GLN A 1 238 ? -24.990 -8.0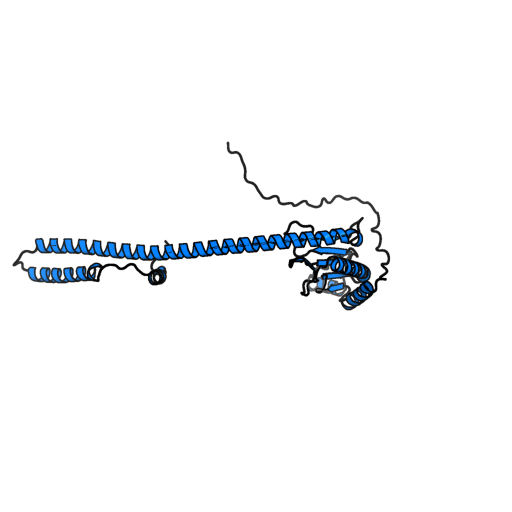00 53.748 1.00 97.38 238 GLN A O 1
ATOM 1871 N N . ALA A 1 239 ? -25.616 -6.637 52.085 1.00 96.81 239 ALA A N 1
ATOM 1872 C CA . ALA A 1 239 ? -26.528 -5.849 52.911 1.00 96.81 239 ALA A CA 1
ATOM 1873 C C . ALA A 1 239 ? -27.643 -6.710 53.529 1.00 96.81 239 ALA A C 1
ATOM 1875 O O . ALA A 1 239 ? -27.894 -6.609 54.732 1.00 96.81 239 ALA A O 1
ATOM 1876 N N . ARG A 1 240 ? -28.250 -7.622 52.753 1.00 96.94 240 ARG A N 1
ATOM 1877 C CA . ARG A 1 240 ? -29.265 -8.554 53.281 1.00 96.94 240 ARG A CA 1
ATOM 1878 C C . ARG A 1 240 ? -28.703 -9.500 54.339 1.00 96.94 240 ARG A C 1
ATOM 1880 O O . ARG A 1 240 ? -29.380 -9.773 55.327 1.00 96.94 240 ARG A O 1
ATOM 1887 N N . GLN A 1 241 ? -27.475 -9.988 54.156 1.00 97.81 241 GLN A N 1
ATOM 1888 C CA . GLN A 1 241 ? -26.804 -10.831 55.152 1.00 97.81 241 GLN A CA 1
ATOM 1889 C C . GLN A 1 241 ? -26.557 -10.071 56.462 1.00 97.81 241 GLN A C 1
ATOM 1891 O O . GLN A 1 241 ? -26.830 -10.598 57.539 1.00 97.81 241 GLN A O 1
ATOM 1896 N N . LEU A 1 242 ? -26.093 -8.821 56.377 1.00 97.50 242 LEU A N 1
ATOM 1897 C CA . LEU A 1 242 ? -25.864 -7.977 57.551 1.00 97.50 242 LEU A CA 1
ATOM 1898 C C . LEU A 1 242 ? -27.173 -7.613 58.266 1.00 97.50 242 LEU A C 1
ATOM 1900 O O . LEU A 1 242 ? -27.226 -7.682 59.490 1.00 97.50 242 LEU A O 1
ATOM 1904 N N . GLN A 1 243 ? -28.244 -7.302 57.528 1.00 96.75 243 GLN A N 1
ATOM 1905 C CA . GLN A 1 243 ? -29.585 -7.107 58.098 1.00 96.75 243 GLN A CA 1
ATOM 1906 C C . GLN A 1 243 ? -30.057 -8.341 58.867 1.00 96.75 243 GLN A C 1
ATOM 1908 O O . GLN A 1 243 ? -30.479 -8.221 60.013 1.00 96.75 243 GLN A O 1
ATOM 1913 N N . ALA A 1 244 ? -29.934 -9.532 58.272 1.00 97.62 244 ALA A N 1
ATOM 1914 C CA . ALA A 1 244 ? -30.311 -10.776 58.940 1.00 97.62 244 ALA A CA 1
ATOM 1915 C C . ALA A 1 244 ? -29.516 -11.000 60.239 1.00 97.62 244 ALA A C 1
ATOM 1917 O O . ALA A 1 244 ? -30.069 -11.481 61.227 1.00 97.62 244 ALA A O 1
ATOM 1918 N N . TYR A 1 245 ? -28.235 -10.618 60.262 1.00 97.69 245 TYR A N 1
ATOM 1919 C CA . TYR A 1 245 ? -27.417 -10.682 61.472 1.00 97.69 245 TYR A CA 1
ATOM 1920 C C . TYR A 1 245 ? -27.870 -9.682 62.546 1.00 97.69 245 TYR A C 1
ATOM 1922 O O . TYR A 1 245 ? -27.994 -10.064 63.707 1.00 97.69 245 TYR A O 1
ATOM 1930 N N . ILE A 1 246 ? -28.174 -8.434 62.174 1.00 97.12 246 ILE A N 1
ATOM 1931 C CA . ILE A 1 246 ? -28.698 -7.418 63.103 1.00 97.12 246 ILE A CA 1
ATOM 1932 C C . ILE A 1 246 ? -30.015 -7.891 63.733 1.00 97.12 246 ILE A C 1
ATOM 1934 O O . ILE A 1 246 ? -30.172 -7.812 64.949 1.00 97.12 246 ILE A O 1
ATOM 1938 N N . GLU A 1 247 ? -30.931 -8.447 62.936 1.00 97.06 247 GLU A N 1
ATOM 1939 C CA . GLU A 1 247 ? -32.189 -9.007 63.446 1.00 97.06 247 GLU A CA 1
ATOM 1940 C C . GLU A 1 247 ? -31.951 -10.186 64.402 1.00 97.06 247 GLU A C 1
ATOM 1942 O O . GLU A 1 247 ? -32.590 -10.285 65.451 1.00 97.06 247 GLU A O 1
ATOM 1947 N N . ALA A 1 248 ? -30.967 -11.043 64.110 1.00 96.94 248 ALA A N 1
ATOM 1948 C CA . ALA A 1 248 ? -30.567 -12.104 65.030 1.00 96.94 248 ALA A CA 1
ATOM 1949 C C . ALA A 1 248 ? -30.012 -11.547 66.357 1.00 96.94 248 ALA A C 1
ATOM 1951 O O . ALA A 1 248 ? -30.316 -12.105 67.412 1.00 96.94 248 ALA A O 1
ATOM 1952 N N . VAL A 1 249 ? -29.246 -10.448 66.334 1.00 95.00 249 VAL A N 1
ATOM 1953 C CA . VAL A 1 249 ? -28.757 -9.775 67.553 1.00 95.00 249 VAL A CA 1
ATOM 1954 C C . VAL A 1 249 ? -29.915 -9.179 68.352 1.00 95.00 249 VAL A C 1
ATOM 1956 O O . VAL A 1 249 ? -30.023 -9.466 69.542 1.00 95.00 249 VAL A O 1
ATOM 1959 N N . LYS A 1 250 ? -30.831 -8.443 67.708 1.00 94.06 250 LYS A N 1
ATOM 1960 C CA . LYS A 1 250 ? -32.036 -7.890 68.356 1.00 94.06 250 LYS A CA 1
ATOM 1961 C C . LYS A 1 250 ? -32.869 -8.968 69.041 1.00 94.06 250 LYS A C 1
ATOM 1963 O O . LYS A 1 250 ? -33.295 -8.783 70.173 1.00 94.06 250 LYS A O 1
ATOM 1968 N N . SER A 1 251 ? -33.054 -10.118 68.387 1.00 94.25 251 SER A N 1
ATOM 1969 C CA . SER A 1 251 ? -33.830 -11.234 68.949 1.00 94.25 251 SER A CA 1
ATOM 1970 C C . SER A 1 251 ? -33.212 -11.859 70.208 1.00 94.25 251 SER A C 1
ATOM 1972 O O . SER A 1 251 ? -33.905 -12.550 70.951 1.00 94.25 251 SER A O 1
ATOM 1974 N N . ARG A 1 252 ? -31.912 -11.635 70.443 1.00 93.56 252 ARG A N 1
ATOM 1975 C CA . ARG A 1 252 ? -31.152 -12.154 71.591 1.00 93.56 252 ARG A CA 1
ATOM 1976 C C . ARG A 1 252 ? -30.870 -11.091 72.654 1.00 93.56 252 ARG A C 1
ATOM 1978 O O . ARG A 1 252 ? -30.293 -11.429 73.685 1.00 93.56 252 ARG A O 1
ATOM 1985 N N . LEU A 1 253 ? -31.240 -9.832 72.411 1.00 90.06 253 LEU A N 1
ATOM 1986 C CA . LEU A 1 253 ? -31.074 -8.747 73.370 1.00 90.06 253 LEU A CA 1
ATOM 1987 C C . LEU A 1 253 ? -31.986 -8.985 74.581 1.00 90.06 253 LEU A C 1
ATOM 1989 O O . LEU A 1 253 ? -33.192 -9.172 74.434 1.00 90.06 253 LEU A O 1
ATOM 1993 N N . ILE A 1 254 ? -31.401 -8.972 75.778 1.00 88.56 254 ILE A N 1
ATOM 1994 C CA . ILE A 1 254 ? -32.132 -9.109 77.039 1.00 88.56 254 ILE A CA 1
ATOM 1995 C C . ILE A 1 254 ? -32.363 -7.710 77.613 1.00 88.56 254 ILE A C 1
ATOM 1997 O O . ILE A 1 254 ? -31.410 -7.029 78.001 1.00 88.56 254 ILE A O 1
ATOM 2001 N N . THR A 1 255 ? -33.630 -7.302 77.682 1.00 84.69 255 THR A N 1
ATOM 2002 C CA . THR A 1 255 ? -34.053 -6.028 78.277 1.00 84.69 255 THR A CA 1
ATOM 2003 C C . THR A 1 255 ? -33.706 -5.981 79.768 1.00 84.69 255 THR A C 1
ATOM 2005 O O . THR A 1 255 ? -33.992 -6.925 80.505 1.00 84.69 255 THR A O 1
ATOM 2008 N N . GLY A 1 256 ? -33.098 -4.884 80.217 1.00 81.56 256 GLY A N 1
ATOM 2009 C CA . GLY A 1 256 ? -32.627 -4.666 81.586 1.00 81.56 256 GLY A CA 1
ATOM 2010 C C . GLY A 1 256 ? -31.230 -5.220 81.888 1.00 81.56 256 GLY A C 1
ATOM 2011 O O . GLY A 1 256 ? -30.834 -5.243 83.052 1.00 81.56 256 GLY A O 1
ATOM 2012 N N . SER A 1 257 ? -30.489 -5.694 80.881 1.00 85.69 257 SER A N 1
ATOM 2013 C CA . SER A 1 257 ? -29.103 -6.146 81.063 1.00 85.69 257 SER A CA 1
ATOM 2014 C C . SER A 1 257 ? -28.122 -4.972 81.161 1.00 85.69 257 SER A C 1
ATOM 2016 O O . SER A 1 257 ? -28.350 -3.906 80.597 1.00 85.69 257 SER A O 1
ATOM 2018 N N . GLU A 1 258 ? -26.992 -5.181 81.844 1.00 85.25 258 GLU A N 1
ATOM 2019 C CA . GLU A 1 258 ? -25.949 -4.155 82.038 1.00 85.25 258 GLU A CA 1
ATOM 2020 C C . GLU A 1 258 ? -25.389 -3.611 80.708 1.00 85.25 258 GLU A C 1
ATOM 2022 O O . GLU A 1 258 ? -24.989 -2.455 80.625 1.00 85.25 258 GLU A O 1
ATOM 2027 N N . GLN A 1 259 ? -25.428 -4.424 79.649 1.00 87.88 259 GLN A N 1
ATOM 2028 C CA . GLN A 1 259 ? -24.890 -4.109 78.322 1.00 87.88 259 GLN A CA 1
ATOM 2029 C C . GLN A 1 259 ? -25.950 -3.603 77.329 1.00 87.88 259 GLN A C 1
ATOM 2031 O O . GLN A 1 259 ? -25.625 -3.343 76.171 1.00 87.88 259 GLN A O 1
ATOM 2036 N N . GLU A 1 260 ? -27.218 -3.470 77.735 1.00 89.50 260 GLU A N 1
ATOM 2037 C CA . GLU A 1 260 ? -28.319 -3.130 76.821 1.00 89.50 260 GLU A CA 1
ATOM 2038 C C . GLU A 1 260 ? -28.068 -1.823 76.056 1.00 89.50 260 GLU A C 1
ATOM 2040 O O . GLU A 1 260 ? -28.262 -1.774 74.842 1.00 89.50 260 GLU A O 1
ATOM 2045 N N . ALA A 1 261 ? -27.583 -0.785 76.743 1.00 90.25 261 ALA A N 1
ATOM 2046 C CA . ALA A 1 261 ? -27.312 0.515 76.133 1.00 90.25 261 ALA A CA 1
ATOM 2047 C C . ALA A 1 261 ? -26.218 0.441 75.051 1.00 90.25 261 ALA A C 1
ATOM 2049 O O . ALA A 1 261 ? -26.403 0.975 73.957 1.00 90.25 261 ALA A O 1
ATOM 2050 N N . GLU A 1 262 ? -25.119 -0.270 75.322 1.00 93.00 262 GLU A N 1
ATOM 2051 C CA . GLU A 1 262 ? -24.007 -0.448 74.376 1.00 93.00 262 GLU A CA 1
ATOM 2052 C C . GLU A 1 262 ? -24.437 -1.267 73.151 1.00 93.00 262 GLU A C 1
ATOM 2054 O O . GLU A 1 262 ? -24.112 -0.926 72.010 1.00 93.00 262 GLU A O 1
ATOM 2059 N N . ILE A 1 263 ? -25.221 -2.332 73.364 1.00 93.06 263 ILE A N 1
ATOM 2060 C CA . ILE A 1 263 ? -25.743 -3.160 72.269 1.00 93.06 263 ILE A CA 1
ATOM 2061 C C . ILE A 1 263 ? -26.734 -2.357 71.418 1.00 93.06 263 ILE A C 1
ATOM 2063 O O . ILE A 1 263 ? -26.712 -2.467 70.191 1.00 93.06 263 ILE A O 1
ATOM 2067 N N . GLN A 1 264 ? -27.574 -1.519 72.027 1.00 93.69 264 GLN A N 1
ATOM 2068 C CA . GLN A 1 264 ? -28.528 -0.681 71.299 1.00 93.69 264 GLN A CA 1
ATOM 2069 C C . GLN A 1 264 ? -27.834 0.422 70.482 1.00 93.69 264 GLN A C 1
ATOM 2071 O O . GLN A 1 264 ? -28.249 0.714 69.353 1.00 93.69 264 GLN A O 1
ATOM 2076 N N . GLU A 1 265 ? -26.754 1.001 71.010 1.00 95.50 265 GLU A N 1
ATOM 2077 C CA . GLU A 1 265 ? -25.888 1.919 70.265 1.00 95.50 265 GLU A CA 1
ATOM 2078 C C . GLU A 1 265 ? -25.246 1.208 69.063 1.00 95.50 265 GLU A C 1
ATOM 2080 O O . GLU A 1 265 ? -25.312 1.707 67.934 1.00 95.50 265 GLU A O 1
ATOM 2085 N N . TRP A 1 266 ? -24.725 -0.007 69.270 1.00 97.50 266 TRP A N 1
ATOM 2086 C CA . TRP A 1 266 ? -24.178 -0.833 68.193 1.00 97.50 266 TRP A CA 1
ATOM 2087 C C . TRP A 1 266 ? -25.224 -1.177 67.124 1.00 97.50 266 TRP A C 1
ATOM 2089 O O . TRP A 1 266 ? -24.931 -1.050 65.934 1.00 97.50 266 TRP A O 1
ATOM 2099 N N . ILE A 1 267 ? -26.449 -1.558 67.515 1.00 96.94 267 ILE A N 1
ATOM 2100 C CA . ILE A 1 267 ? -27.556 -1.837 66.582 1.00 96.94 267 ILE A CA 1
ATOM 2101 C C . ILE A 1 267 ? -27.839 -0.600 65.727 1.00 96.94 267 ILE A C 1
ATOM 2103 O O . ILE A 1 267 ? -27.887 -0.700 64.502 1.00 96.94 267 ILE A O 1
ATOM 2107 N N . THR A 1 268 ? -27.961 0.570 66.357 1.00 97.12 268 THR A N 1
ATOM 2108 C CA . THR A 1 268 ? -28.260 1.832 65.663 1.00 97.12 268 THR A CA 1
ATOM 2109 C C . THR A 1 268 ? -27.175 2.173 64.637 1.00 97.12 268 THR A C 1
ATOM 2111 O O . THR A 1 268 ? -27.471 2.521 63.489 1.00 97.12 268 THR A O 1
ATOM 2114 N N . TRP A 1 269 ? -25.903 2.024 65.021 1.00 97.88 269 TRP A N 1
ATOM 2115 C CA . TRP A 1 269 ? -24.773 2.197 64.109 1.00 97.88 269 TRP A CA 1
ATOM 2116 C C . TRP A 1 269 ? -24.788 1.174 62.962 1.00 97.88 269 TRP A C 1
ATOM 2118 O O . TRP A 1 269 ? -24.571 1.542 61.803 1.00 97.88 269 TRP A O 1
ATOM 2128 N N . ALA A 1 270 ? -25.061 -0.100 63.257 1.00 97.06 270 ALA A N 1
ATOM 2129 C CA . ALA A 1 270 ? -25.045 -1.183 62.277 1.00 97.06 270 ALA A CA 1
ATOM 2130 C C . ALA A 1 270 ? -26.166 -1.029 61.236 1.00 97.06 270 ALA A C 1
ATOM 2132 O O . ALA A 1 270 ? -25.931 -1.208 60.039 1.00 97.06 270 ALA A O 1
ATOM 2133 N N . GLU A 1 271 ? -27.367 -0.630 61.658 1.00 96.75 271 GLU A N 1
ATOM 2134 C CA . GLU A 1 271 ? -28.486 -0.335 60.758 1.00 96.75 271 GLU A CA 1
ATOM 2135 C C . GLU A 1 271 ? -28.167 0.823 59.808 1.00 96.75 271 GLU A C 1
ATOM 2137 O O . GLU A 1 271 ? -28.394 0.727 58.599 1.00 96.75 271 GLU A O 1
ATOM 2142 N N . ASP A 1 272 ? -27.589 1.908 60.330 1.00 96.75 272 ASP A N 1
ATOM 2143 C CA . ASP A 1 272 ? -27.130 3.040 59.523 1.00 96.75 272 ASP A CA 1
ATOM 2144 C C . ASP A 1 272 ? -25.993 2.638 58.564 1.00 96.75 272 ASP A C 1
ATOM 2146 O O . ASP A 1 272 ? -25.973 3.044 57.396 1.00 96.75 272 ASP A O 1
ATOM 2150 N N . TYR A 1 273 ? -25.074 1.776 59.008 1.00 95.88 273 TYR A N 1
ATOM 2151 C CA . TYR A 1 273 ? -24.033 1.210 58.154 1.00 95.88 273 TYR A CA 1
ATOM 2152 C C . TYR A 1 273 ? -24.619 0.427 56.975 1.00 95.88 273 TYR A C 1
ATOM 2154 O O . TYR A 1 273 ? -24.272 0.723 55.827 1.00 95.88 273 TYR A O 1
ATOM 2162 N N . VAL A 1 274 ? -25.529 -0.523 57.225 1.00 96.19 274 VAL A N 1
ATOM 2163 C CA . VAL A 1 274 ? -26.156 -1.308 56.149 1.00 96.19 274 VAL A CA 1
ATOM 2164 C C . VAL A 1 274 ? -26.974 -0.411 55.231 1.00 96.19 274 VAL A C 1
ATOM 2166 O O . VAL A 1 274 ? -26.861 -0.530 54.009 1.00 96.19 274 VAL A O 1
ATOM 2169 N N . ARG A 1 275 ? -27.711 0.558 55.790 1.00 94.75 275 ARG A N 1
ATOM 2170 C CA . ARG A 1 275 ? -28.476 1.525 54.999 1.00 94.75 275 ARG A CA 1
ATOM 2171 C C . ARG A 1 275 ? -27.598 2.249 53.979 1.00 94.75 275 ARG A C 1
ATOM 2173 O O . ARG A 1 275 ? -27.985 2.362 52.820 1.00 94.75 275 ARG A O 1
ATOM 2180 N N . ARG A 1 276 ? -26.403 2.701 54.379 1.00 93.62 276 ARG A N 1
ATOM 2181 C CA . ARG A 1 276 ? -25.448 3.371 53.476 1.00 93.62 276 ARG A CA 1
ATOM 2182 C C . ARG A 1 276 ? -24.808 2.445 52.445 1.00 93.62 276 ARG A C 1
ATOM 2184 O O . ARG A 1 276 ? -24.335 2.952 51.422 1.00 93.62 276 ARG A O 1
ATOM 2191 N N . LYS A 1 277 ? -24.697 1.148 52.738 1.00 92.31 277 LYS A N 1
ATOM 2192 C CA . LYS A 1 277 ? -23.984 0.166 51.909 1.00 92.31 277 LYS A CA 1
ATOM 2193 C C . LYS A 1 277 ? -24.881 -0.561 50.913 1.00 92.31 277 LYS A C 1
ATOM 2195 O O . LYS A 1 277 ? -24.375 -0.935 49.860 1.00 92.31 277 LYS A O 1
ATOM 2200 N N . ASP A 1 278 ? -26.170 -0.717 51.204 1.00 93.75 278 ASP A N 1
ATOM 2201 C CA . ASP A 1 278 ? -27.120 -1.280 50.245 1.00 93.75 278 ASP A CA 1
ATOM 2202 C C . ASP A 1 278 ? -27.307 -0.313 49.060 1.00 93.75 278 ASP A C 1
ATOM 2204 O O . ASP A 1 278 ? -27.750 0.827 49.264 1.00 93.75 278 ASP A O 1
ATOM 2208 N N . PRO A 1 279 ? -26.981 -0.725 47.823 1.00 93.06 279 PRO A N 1
ATOM 2209 C CA . PRO A 1 279 ? -27.140 0.135 46.657 1.00 93.06 279 PRO A CA 1
ATOM 2210 C C . PRO A 1 279 ? -28.595 0.564 46.425 1.00 93.06 279 PRO A C 1
ATOM 2212 O O . PRO A 1 279 ? -28.809 1.665 45.921 1.00 93.06 279 PRO A O 1
ATOM 2215 N N . LEU A 1 280 ? -29.590 -0.231 46.841 1.00 94.00 280 LEU A N 1
ATOM 2216 C CA . LEU A 1 280 ? -31.006 0.080 46.601 1.00 94.00 280 LEU A CA 1
ATOM 2217 C C . LEU A 1 280 ? -31.543 1.220 47.475 1.00 94.00 280 LEU A C 1
ATOM 2219 O O . LEU A 1 280 ? -32.522 1.866 47.107 1.00 94.00 280 LEU A O 1
ATOM 2223 N N . ASN A 1 281 ? -30.876 1.542 48.586 1.00 90.06 281 ASN A N 1
ATOM 2224 C CA . ASN A 1 281 ? -31.254 2.685 49.424 1.00 90.06 281 ASN A CA 1
ATOM 2225 C C . ASN A 1 281 ? -30.876 4.036 48.803 1.00 90.06 281 ASN A C 1
ATOM 2227 O O . ASN A 1 281 ? -31.326 5.078 49.276 1.00 90.06 281 ASN A O 1
ATOM 2231 N N . ARG A 1 282 ? -30.046 4.036 47.753 1.00 84.44 282 ARG A N 1
ATOM 2232 C CA . ARG A 1 282 ? -29.665 5.243 47.002 1.00 84.44 282 ARG A CA 1
ATOM 2233 C C . ARG A 1 282 ? -30.517 5.451 45.745 1.00 84.44 282 ARG A C 1
ATOM 2235 O O . ARG A 1 282 ? -30.315 6.440 45.047 1.00 84.44 282 ARG A O 1
ATOM 2242 N N . GLY A 1 283 ? -31.453 4.539 45.468 1.00 88.69 283 GLY A N 1
ATOM 2243 C CA . GLY A 1 283 ? -32.305 4.531 44.281 1.00 88.69 283 GLY A CA 1
ATOM 2244 C C . GLY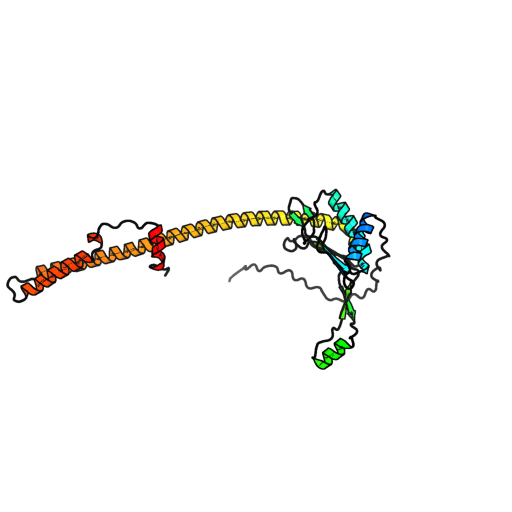 A 1 283 ? -32.241 3.205 43.519 1.00 88.69 283 GLY A C 1
ATOM 2245 O O . GLY A 1 283 ? -31.416 2.338 43.805 1.00 88.69 283 GLY A O 1
ATOM 2246 N N . LEU A 1 284 ? -33.129 3.048 42.535 1.00 91.00 284 LEU A N 1
ATOM 2247 C CA . LEU A 1 284 ? -33.118 1.881 41.654 1.00 91.00 284 LEU A CA 1
ATOM 2248 C C . LEU A 1 284 ? -31.987 1.990 40.615 1.00 91.00 284 LEU A C 1
ATOM 2250 O O . LEU A 1 284 ? -31.710 3.097 40.142 1.00 91.00 284 LEU A O 1
ATOM 2254 N N . PRO A 1 285 ? -31.352 0.869 40.222 1.00 91.44 285 PRO A N 1
ATOM 2255 C CA . PRO A 1 285 ? -30.357 0.872 39.158 1.00 91.44 285 PRO A CA 1
ATOM 2256 C C . PRO A 1 285 ? -30.936 1.392 37.838 1.00 91.44 285 PRO A C 1
ATOM 2258 O O . PRO A 1 285 ? -32.023 0.995 37.422 1.00 91.44 285 PRO A O 1
ATOM 2261 N N . VAL A 1 286 ? -30.172 2.242 37.152 1.00 91.75 286 VAL A N 1
ATOM 2262 C CA . VAL A 1 286 ? -30.466 2.724 35.797 1.00 91.75 286 VAL A CA 1
ATOM 2263 C C . VAL A 1 286 ? -29.390 2.191 34.859 1.00 91.75 286 VAL A C 1
ATOM 2265 O O . VAL A 1 286 ? -28.211 2.171 35.217 1.00 91.75 286 VAL A O 1
ATOM 2268 N N . LEU A 1 287 ? -29.789 1.748 33.662 1.00 91.88 287 LEU A N 1
ATOM 2269 C CA . LEU A 1 287 ? -28.847 1.255 32.661 1.00 91.88 287 LEU A CA 1
ATOM 2270 C C . LEU A 1 287 ? -27.838 2.354 32.310 1.00 91.88 287 LEU A C 1
ATOM 2272 O O . LEU A 1 287 ? -28.210 3.459 31.915 1.00 91.88 287 LEU A O 1
ATOM 2276 N N . LEU A 1 288 ? -26.554 2.034 32.443 1.00 94.12 288 LEU A N 1
ATOM 2277 C CA . LEU A 1 288 ? -25.482 2.962 32.117 1.00 94.12 288 LEU A CA 1
ATOM 2278 C C . LEU A 1 288 ? -25.511 3.286 30.618 1.00 94.12 288 LEU A C 1
ATOM 2280 O O . LEU A 1 288 ? -25.544 2.364 29.800 1.00 94.12 288 LEU A O 1
ATOM 2284 N N . SER A 1 289 ? -25.474 4.569 30.251 1.00 96.12 289 SER A N 1
ATOM 2285 C CA . SER A 1 289 ? -25.391 4.976 28.842 1.00 96.12 289 SER A CA 1
ATOM 2286 C C . SER A 1 289 ? -24.116 4.449 28.180 1.00 96.12 289 SER A C 1
ATOM 2288 O O . SER A 1 289 ? -23.101 4.247 28.848 1.00 96.12 289 SER A O 1
ATOM 2290 N N . ASP A 1 290 ? -24.157 4.257 26.861 1.00 96.50 290 ASP A N 1
ATOM 2291 C CA . ASP A 1 290 ? -23.015 3.765 26.078 1.00 96.50 290 ASP A CA 1
ATOM 2292 C C . ASP A 1 290 ? -21.764 4.630 26.293 1.00 96.50 290 ASP A C 1
ATOM 2294 O O . ASP A 1 290 ? -20.672 4.115 26.513 1.00 96.50 290 ASP A O 1
ATOM 2298 N N . GLU A 1 291 ? -21.931 5.956 26.300 1.00 95.25 291 GLU A N 1
ATOM 2299 C CA . GLU A 1 291 ? -20.844 6.914 26.523 1.00 95.25 291 GLU A CA 1
ATOM 2300 C C . GLU A 1 291 ? -20.183 6.725 27.894 1.00 95.25 291 GLU A C 1
ATOM 2302 O O . GLU A 1 291 ? -18.956 6.655 28.005 1.00 95.25 291 GLU A O 1
ATOM 2307 N N . ASN A 1 292 ? -20.990 6.585 28.947 1.00 95.44 292 ASN A N 1
ATOM 2308 C CA . ASN A 1 292 ? -20.470 6.386 30.294 1.00 95.44 292 ASN A CA 1
ATOM 2309 C C . ASN A 1 292 ? -19.836 5.001 30.459 1.00 95.44 292 ASN A C 1
ATOM 2311 O O . ASN A 1 292 ? -18.810 4.881 31.127 1.00 95.44 292 ASN A O 1
ATOM 2315 N N . ALA A 1 293 ? -20.397 3.968 29.826 1.00 94.88 293 ALA A N 1
ATOM 2316 C CA . ALA A 1 293 ? -19.807 2.634 29.821 1.00 94.88 293 ALA A CA 1
ATOM 2317 C C . ALA A 1 293 ? -18.419 2.653 29.164 1.00 94.88 293 ALA A C 1
ATOM 2319 O O . ALA A 1 293 ? -17.446 2.193 29.759 1.00 94.88 293 ALA A O 1
ATOM 2320 N N . LEU A 1 294 ? -18.288 3.295 28.001 1.00 93.12 294 LEU A N 1
ATOM 2321 C CA . LEU A 1 294 ? -17.001 3.451 27.321 1.00 93.12 294 LEU A CA 1
ATOM 2322 C C . LEU A 1 294 ? -15.998 4.276 28.138 1.00 93.12 294 LEU A C 1
ATOM 2324 O O . LEU A 1 294 ? -14.812 3.945 28.159 1.00 93.12 294 LEU A O 1
ATOM 2328 N N . ARG A 1 295 ? -16.451 5.307 28.862 1.00 94.06 295 ARG A N 1
ATOM 2329 C CA . ARG A 1 295 ? -15.594 6.102 29.760 1.00 94.06 295 ARG A CA 1
ATOM 2330 C C . ARG A 1 295 ? -15.015 5.270 30.906 1.00 94.06 295 ARG A C 1
ATOM 2332 O O . ARG A 1 295 ? -13.864 5.475 31.290 1.00 94.06 295 ARG A O 1
ATOM 2339 N N . LEU A 1 296 ? -15.796 4.329 31.434 1.00 93.62 296 LEU A N 1
ATOM 2340 C CA . LEU A 1 296 ? -15.402 3.453 32.539 1.00 93.62 296 LEU A CA 1
ATOM 2341 C C . LEU A 1 296 ? -14.660 2.186 32.086 1.00 93.62 296 LEU A C 1
ATOM 2343 O O . LEU A 1 296 ? -14.210 1.426 32.939 1.00 93.62 296 LEU A O 1
ATOM 2347 N N . ARG A 1 297 ? -14.455 1.968 30.777 1.00 89.81 297 ARG A N 1
ATOM 2348 C CA . ARG A 1 297 ? -13.823 0.743 30.246 1.00 89.81 297 ARG A CA 1
ATOM 2349 C C . ARG A 1 297 ? -12.473 0.407 30.886 1.00 89.81 297 ARG A C 1
ATOM 2351 O O . ARG A 1 297 ? -12.170 -0.755 31.109 1.00 89.81 297 ARG A O 1
ATOM 2358 N N . TRP A 1 298 ? -11.674 1.420 31.227 1.00 88.06 298 TRP A N 1
ATOM 2359 C CA . TRP A 1 298 ? -10.348 1.237 31.828 1.00 88.06 298 TRP A CA 1
ATOM 2360 C C . TRP A 1 298 ? -10.397 0.667 33.249 1.00 88.06 298 TRP A C 1
ATOM 2362 O O . TRP A 1 298 ? -9.420 0.079 33.701 1.00 88.06 298 TRP A O 1
ATOM 2372 N N . GLN A 1 299 ? -11.521 0.832 33.951 1.00 89.19 299 GLN A N 1
ATOM 2373 C CA . GLN A 1 299 ? -11.734 0.254 35.282 1.00 89.19 299 GLN A CA 1
ATOM 2374 C C . GLN A 1 299 ? -12.081 -1.239 35.208 1.00 89.19 299 GLN A C 1
ATOM 2376 O O . GLN A 1 299 ? -11.913 -1.955 36.191 1.00 89.19 299 GLN A O 1
ATOM 2381 N N . PHE A 1 300 ? -12.510 -1.715 34.034 1.00 86.56 300 PHE A N 1
ATOM 2382 C CA . PHE A 1 300 ? -12.914 -3.096 33.781 1.00 86.56 300 PHE A CA 1
ATOM 2383 C C . PHE A 1 300 ? -12.180 -3.658 32.545 1.00 86.56 300 PHE A C 1
ATOM 2385 O O . PHE A 1 300 ? -12.813 -3.909 31.514 1.00 86.56 300 PHE A O 1
ATOM 2392 N N . PRO A 1 301 ? -10.842 -3.819 32.617 1.00 77.62 301 PRO A N 1
ATOM 2393 C CA . PRO A 1 301 ? -10.039 -4.296 31.495 1.00 77.62 301 PRO A CA 1
ATOM 2394 C C . PRO A 1 301 ? -10.370 -5.747 31.124 1.00 77.62 301 PRO A C 1
ATOM 2396 O O . PRO A 1 301 ? -10.890 -6.511 31.941 1.00 77.62 301 PRO A O 1
ATOM 2399 N N . ASP A 1 302 ? -10.031 -6.119 29.890 1.00 70.81 302 ASP A N 1
ATOM 2400 C CA . ASP A 1 302 ? -10.050 -7.511 29.438 1.00 70.81 302 ASP A CA 1
ATOM 2401 C C . ASP A 1 302 ? -9.148 -8.377 30.331 1.00 70.81 302 ASP A C 1
ATOM 2403 O O . ASP A 1 302 ? -8.006 -8.003 30.611 1.00 70.81 302 ASP A O 1
ATOM 2407 N N . ARG A 1 303 ? -9.694 -9.495 30.829 1.00 58.75 303 ARG A N 1
ATOM 2408 C CA . ARG A 1 303 ? -8.973 -10.503 31.622 1.00 58.75 303 ARG A CA 1
ATOM 2409 C C . ARG A 1 303 ? -8.557 -11.675 30.756 1.00 58.75 303 ARG A C 1
ATOM 2411 O O . ARG A 1 303 ? -9.394 -12.096 29.929 1.00 58.75 303 ARG A O 1
#

Sequence (303 aa):
MQIGSHMEPVSNQEGIPTSAVNSKEPIPAAAPVEVTDPLAITIQKDLRRSLMAGDVHLRSGLIHVDIGRDSIPRAANLIASLKAAVAERFWSVAIDAKGGVAIDGEKVELQLSEGYALSPHTPTAAEIRDFRSYGRSIPEHDHIRSGLLQLSITNATYLGVRQKWADGKRQRIEDVITSFLEGIERAAAALKQRRIEREERERQWAEEQRRREEQERLEAIDRVRGALFKEQASAHQQARQLQAYIEAVKSRLITGSEQEAEIQEWITWAEDYVRRKDPLNRGLPVLLSDENALRLRWQFPDR

Foldseek 3Di:
DDDDDDDDDDDPPPDDDPDDDPDPDDQPDPDPQDQDDPQLVVQLVVQVVQDDPQWHAAQFKAETETAGPVLSSVVSVLVVVVVVVCVVVVWAWDGDSQTHTDDPNFGWRKYKHFAWDWDADDDDPVNVVCCVPPVDDDDRTDTDGDSKIKMFTDPQPVQPADTIDIDDSPDHSVVCVVVVVVSSVVSRVSRVVVVVVVVVVVVVVVVVVVVVVVVVLVVLLVQLQVVVVVVLVVLQVVLVVLVVVLVVLVVVQDPPDPCNVVNVVVSVVSNVVSCVRNPPNVHDDDRDDSVVSVVCSVVRDDD